Protein AF-A0A2M8FVX0-F1 (afdb_monomer)

Mean predicted aligned error: 7.83 Å

Secondary structure (DSSP, 8-state):
-------------GGGS-HHHHHHHHHHHHHTT-HHHHHHHHHHHHHH-SSHHHHHHHHHHHHHHHHHTT-HHHHHHHHHHHHHHSTTSGGGHHHHHHHHHHHHHTT-HHHHHHHHHHHHHH-TTSTTHHHHHHHHHHHHHHHT-HHHHHHHHHHHHT-TT--HHHHHHHHHHHHHHHHHHT-HHHHHHHHHHHHHH-TT-TTHHHHHHHHHHHHHHTT-HHHHHHHHHHHTTT-S-HHHHHHHHHHHHHHT-

Radius of gyration: 27.01 Å; Cα contacts (8 Å, |Δi|>4): 241; chains: 1; bounding box: 56×36×99 Å

Structure (mmCIF, N/CA/C/O backbone):
data_AF-A0A2M8FVX0-F1
#
_entry.id   AF-A0A2M8FVX0-F1
#
loop_
_atom_site.group_PDB
_atom_site.id
_atom_site.type_symbol
_atom_site.label_atom_id
_atom_site.label_alt_id
_atom_site.label_comp_id
_atom_site.label_asym_id
_atom_site.label_entity_id
_atom_site.label_seq_id
_atom_site.pdbx_PDB_ins_code
_atom_site.Cartn_x
_atom_site.Cartn_y
_atom_site.Cartn_z
_atom_site.occupancy
_atom_site.B_iso_or_equiv
_atom_site.auth_seq_id
_atom_site.auth_comp_id
_atom_site.auth_asym_id
_atom_site.auth_atom_id
_atom_site.pdbx_PDB_model_num
ATOM 1 N N . MET A 1 1 ? -0.652 -14.111 -71.253 1.00 37.41 1 MET A N 1
ATOM 2 C CA . MET A 1 1 ? 0.759 -14.291 -70.846 1.00 37.41 1 MET A CA 1
ATOM 3 C C . MET A 1 1 ? 0.907 -13.825 -69.411 1.00 37.41 1 MET A C 1
ATOM 5 O O . MET A 1 1 ? 0.787 -12.637 -69.146 1.00 37.41 1 MET A O 1
ATOM 9 N N . LYS A 1 2 ? 1.070 -14.776 -68.489 1.00 40.56 2 LYS A N 1
ATOM 10 C CA . LYS A 1 2 ? 1.354 -14.524 -67.074 1.00 40.56 2 LYS A CA 1
ATOM 11 C C . LYS A 1 2 ? 2.744 -13.892 -66.971 1.00 40.56 2 LYS A C 1
ATOM 13 O O . LYS A 1 2 ? 3.707 -14.510 -67.411 1.00 40.56 2 LYS A O 1
ATOM 18 N N . LYS A 1 3 ? 2.858 -12.697 -66.394 1.00 42.06 3 LYS A N 1
ATOM 19 C CA . LYS A 1 3 ? 4.130 -12.220 -65.842 1.00 42.06 3 LYS A CA 1
ATOM 20 C C . LYS A 1 3 ? 4.036 -12.336 -64.331 1.00 42.06 3 LYS A C 1
ATOM 22 O O . LYS A 1 3 ? 3.457 -11.492 -63.660 1.00 42.06 3 LYS A O 1
ATOM 27 N N . HIS A 1 4 ? 4.572 -13.450 -63.842 1.00 44.12 4 HIS A N 1
ATOM 28 C CA . HIS A 1 4 ? 5.106 -13.549 -62.496 1.00 44.12 4 HIS A CA 1
ATOM 29 C C . HIS A 1 4 ? 6.130 -12.424 -62.324 1.00 44.12 4 HIS A C 1
ATOM 31 O O . HIS A 1 4 ? 7.162 -12.437 -62.992 1.00 44.12 4 HIS A O 1
ATOM 37 N N . LEU A 1 5 ? 5.831 -11.450 -61.468 1.00 40.06 5 LEU A N 1
ATOM 38 C CA . LEU A 1 5 ? 6.836 -10.539 -60.938 1.00 40.06 5 LEU A CA 1
ATOM 39 C C . LEU A 1 5 ? 6.897 -10.771 -59.430 1.00 40.06 5 LEU A C 1
ATOM 41 O O . LEU A 1 5 ? 6.109 -10.249 -58.652 1.00 40.06 5 LEU A O 1
ATOM 45 N N . SER A 1 6 ? 7.761 -11.728 -59.111 1.00 36.31 6 SER A N 1
ATOM 46 C CA . SER A 1 6 ? 8.557 -11.894 -57.900 1.00 36.31 6 SER A CA 1
ATOM 47 C C . SER A 1 6 ? 8.158 -11.010 -56.715 1.00 36.31 6 SER A C 1
ATOM 49 O O . SER A 1 6 ? 8.599 -9.870 -56.587 1.00 36.31 6 SER A O 1
ATOM 51 N N . ILE A 1 7 ? 7.405 -11.599 -55.788 1.00 41.31 7 ILE A N 1
ATOM 52 C CA . ILE A 1 7 ? 7.428 -11.200 -54.382 1.00 41.31 7 ILE A CA 1
ATOM 53 C C . ILE A 1 7 ? 8.835 -11.550 -53.885 1.00 41.31 7 ILE A C 1
ATOM 55 O O . ILE A 1 7 ? 9.116 -12.688 -53.516 1.00 41.31 7 ILE A O 1
ATOM 59 N N . LEU A 1 8 ? 9.754 -10.589 -53.968 1.00 36.75 8 LEU A N 1
ATOM 60 C CA . LEU A 1 8 ? 10.992 -10.626 -53.205 1.00 36.75 8 LEU A CA 1
ATOM 61 C C . LEU A 1 8 ? 10.579 -10.458 -51.744 1.00 36.75 8 LEU A C 1
ATOM 63 O O . LEU A 1 8 ? 10.308 -9.350 -51.287 1.00 36.75 8 LEU A O 1
ATOM 67 N N . LEU A 1 9 ? 10.473 -11.587 -51.041 1.00 40.88 9 LEU A N 1
ATOM 68 C CA . LEU A 1 9 ? 10.514 -11.630 -49.587 1.00 40.88 9 LEU A CA 1
ATOM 69 C C . LEU A 1 9 ? 11.833 -10.962 -49.175 1.00 40.88 9 LEU A C 1
ATOM 71 O O . LEU A 1 9 ? 12.884 -11.600 -49.127 1.00 40.88 9 LEU A O 1
ATOM 75 N N . ALA A 1 10 ? 11.790 -9.661 -48.905 1.00 40.25 10 ALA A N 1
ATOM 76 C CA . ALA A 1 10 ? 12.762 -9.038 -48.035 1.00 40.25 10 ALA A CA 1
ATOM 77 C C . ALA A 1 10 ? 12.474 -9.600 -46.642 1.00 40.25 10 ALA A C 1
ATOM 79 O O . ALA A 1 10 ? 11.734 -9.017 -45.855 1.00 40.25 10 ALA A O 1
ATOM 80 N N . ILE A 1 11 ? 13.028 -10.778 -46.353 1.00 47.81 11 ILE A N 1
ATOM 81 C CA . ILE A 1 11 ? 13.349 -11.144 -44.979 1.00 47.81 11 ILE A CA 1
ATOM 82 C C . ILE A 1 11 ? 14.467 -10.170 -44.615 1.00 47.81 11 ILE A C 1
ATOM 84 O O . ILE A 1 11 ? 15.649 -10.482 -44.749 1.00 47.81 11 ILE A O 1
ATOM 88 N N . SER A 1 12 ? 14.094 -8.931 -44.282 1.00 48.41 12 SER A N 1
ATOM 89 C CA . SER A 1 12 ? 14.992 -8.046 -43.567 1.00 48.41 12 SER A CA 1
ATOM 90 C C . SER A 1 12 ? 15.383 -8.835 -42.331 1.00 48.41 12 SER A C 1
ATOM 92 O O . SER A 1 12 ? 14.533 -9.291 -41.563 1.00 48.41 12 SER A O 1
ATOM 94 N N . CYS A 1 13 ? 16.673 -9.137 -42.221 1.00 55.19 13 CYS A N 1
ATOM 95 C CA . CYS A 1 13 ? 17.199 -9.779 -41.037 1.00 55.19 13 CYS A CA 1
ATOM 96 C C . CYS A 1 13 ? 16.821 -8.851 -39.881 1.00 55.19 13 CYS A C 1
ATOM 98 O O . CYS A 1 13 ? 17.357 -7.750 -39.792 1.00 55.19 13 CYS A O 1
ATOM 100 N N . PHE A 1 14 ? 15.839 -9.236 -39.062 1.00 65.12 14 PHE A N 1
ATOM 101 C CA . PHE A 1 14 ? 15.345 -8.389 -37.973 1.00 65.12 14 PHE A CA 1
ATOM 102 C C . PHE A 1 14 ? 16.484 -8.049 -36.993 1.00 65.12 14 PHE A C 1
ATOM 104 O O . PHE A 1 14 ? 16.492 -6.981 -36.391 1.00 65.12 14 PHE A O 1
ATOM 111 N N . ALA A 1 15 ? 17.520 -8.897 -36.950 1.00 64.00 15 ALA A N 1
ATOM 112 C CA . ALA A 1 15 ? 18.780 -8.666 -36.245 1.00 64.00 15 ALA A CA 1
ATOM 113 C C . ALA A 1 15 ? 19.620 -7.486 -36.788 1.00 64.00 15 ALA A C 1
ATOM 115 O O . ALA A 1 15 ? 20.503 -7.000 -36.094 1.00 64.00 15 ALA A O 1
ATOM 116 N N . CYS A 1 16 ? 19.377 -7.017 -38.015 1.00 72.75 16 CYS A N 1
ATOM 117 C CA . CYS A 1 16 ? 20.034 -5.845 -38.606 1.00 72.75 16 CYS A CA 1
ATOM 118 C C . CYS A 1 16 ? 19.126 -4.606 -38.660 1.00 72.75 16 CYS A C 1
ATOM 120 O O . CYS A 1 16 ? 19.561 -3.574 -39.171 1.00 72.75 16 CYS A O 1
ATOM 122 N N . ALA A 1 17 ? 17.881 -4.705 -38.181 1.00 82.62 17 ALA A N 1
ATOM 123 C CA . ALA A 1 17 ? 16.958 -3.577 -38.144 1.00 82.62 17 ALA A CA 1
ATOM 124 C C . ALA A 1 17 ? 17.445 -2.516 -37.146 1.00 82.62 17 ALA A C 1
ATOM 126 O O . ALA A 1 17 ? 17.957 -2.839 -36.072 1.00 82.62 17 ALA A O 1
ATOM 127 N N . SER A 1 18 ? 17.272 -1.246 -37.500 1.00 87.69 18 SER A N 1
ATOM 128 C CA . SER A 1 18 ? 17.535 -0.126 -36.595 1.00 87.69 18 SER A CA 1
ATOM 129 C C . SER A 1 18 ? 16.595 -0.161 -35.379 1.00 87.69 18 SER A C 1
ATOM 131 O O . SER A 1 18 ? 15.481 -0.688 -35.482 1.00 87.69 18 SER A O 1
ATOM 133 N N . PRO A 1 19 ? 16.981 0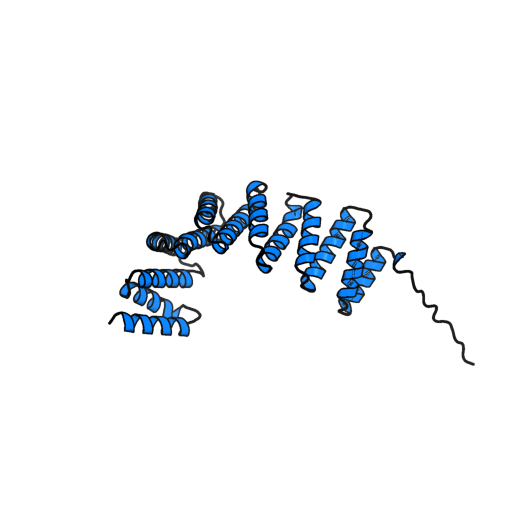.436 -34.234 1.00 89.56 19 PRO A N 1
ATOM 134 C CA . PRO A 1 19 ? 16.100 0.530 -33.070 1.00 89.56 19 PRO A CA 1
ATOM 135 C C . PRO A 1 19 ? 14.727 1.129 -33.403 1.00 89.56 19 PRO A C 1
ATOM 137 O O . PRO A 1 19 ? 13.705 0.625 -32.947 1.00 89.56 19 PRO A O 1
ATOM 140 N N . GLN A 1 20 ? 14.680 2.140 -34.278 1.00 89.75 20 GLN A N 1
ATOM 141 C CA . GLN A 1 20 ? 13.430 2.761 -34.718 1.00 89.75 20 GLN A CA 1
ATOM 142 C C . GLN A 1 20 ? 12.524 1.789 -35.492 1.00 89.75 20 GLN A C 1
ATOM 144 O O . GLN A 1 20 ? 11.318 1.758 -35.261 1.00 89.75 20 GLN A O 1
ATOM 149 N N . GLU A 1 21 ? 13.082 0.975 -36.392 1.00 92.38 21 GLU A N 1
ATOM 150 C CA . GLU A 1 21 ? 12.313 -0.039 -37.131 1.00 92.38 21 GLU A CA 1
ATOM 151 C C . GLU A 1 21 ? 11.783 -1.134 -36.198 1.00 92.38 21 GLU A C 1
ATOM 153 O O . GLU A 1 21 ? 10.649 -1.594 -36.354 1.00 92.38 21 GLU A O 1
ATOM 158 N N . LYS A 1 22 ? 12.579 -1.528 -35.196 1.00 93.12 22 LYS A N 1
ATOM 159 C CA . LYS A 1 22 ? 12.154 -2.475 -34.160 1.00 93.12 22 LYS A CA 1
ATOM 160 C C . LYS A 1 22 ? 11.001 -1.905 -33.328 1.00 93.12 22 LYS A C 1
ATOM 162 O O . LYS A 1 22 ? 9.987 -2.583 -33.177 1.00 93.12 22 LYS A O 1
ATOM 167 N N . MET A 1 23 ? 11.094 -0.651 -32.878 1.00 93.31 23 MET A N 1
ATOM 168 C CA . MET A 1 23 ? 10.013 0.031 -32.150 1.00 93.31 23 MET A CA 1
ATOM 169 C C . MET A 1 23 ? 8.714 0.082 -32.965 1.00 93.31 23 MET A C 1
ATOM 171 O O . MET A 1 23 ? 7.668 -0.328 -32.469 1.00 93.31 23 MET A O 1
ATOM 175 N N . GLN A 1 24 ? 8.774 0.468 -34.245 1.00 93.56 24 GLN A N 1
ATOM 176 C CA . GLN A 1 24 ? 7.594 0.468 -35.125 1.00 93.56 24 GLN A CA 1
ATOM 177 C C . GLN A 1 24 ? 6.985 -0.933 -35.279 1.00 93.56 24 GLN A C 1
ATOM 179 O O . GLN A 1 24 ? 5.765 -1.103 -35.260 1.00 93.56 24 GLN A O 1
ATOM 184 N N . ALA A 1 25 ? 7.820 -1.967 -35.408 1.00 94.50 25 ALA 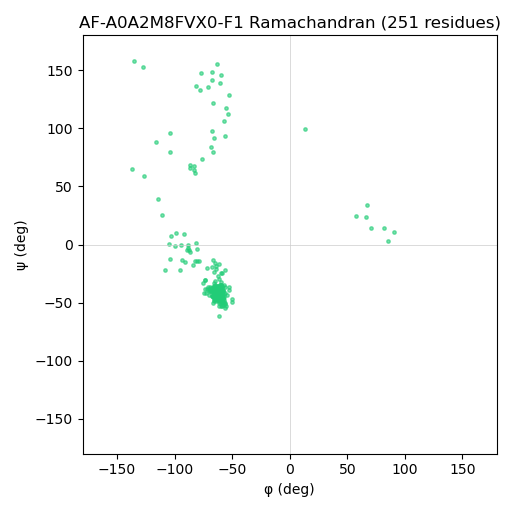A N 1
ATOM 185 C CA . ALA A 1 25 ? 7.347 -3.346 -35.471 1.00 94.50 25 ALA A CA 1
ATOM 186 C C . ALA A 1 25 ? 6.683 -3.802 -34.158 1.00 94.50 25 ALA A C 1
ATOM 188 O O . ALA A 1 25 ? 5.712 -4.566 -34.206 1.00 94.50 25 ALA A O 1
ATOM 189 N N . ALA A 1 26 ? 7.177 -3.337 -33.006 1.00 94.88 26 ALA A N 1
ATOM 190 C CA . ALA A 1 26 ? 6.563 -3.581 -31.706 1.00 94.88 26 ALA A CA 1
ATOM 191 C C . ALA A 1 26 ? 5.213 -2.861 -31.580 1.00 94.88 26 ALA A C 1
ATOM 193 O O . ALA A 1 26 ? 4.234 -3.493 -31.195 1.00 94.88 26 ALA A O 1
ATOM 194 N N . GLU A 1 27 ? 5.112 -1.596 -31.990 1.00 93.94 27 GLU A N 1
ATOM 195 C CA . GLU A 1 27 ? 3.854 -0.835 -32.001 1.00 93.94 27 GLU A CA 1
ATOM 196 C C . GLU A 1 27 ? 2.782 -1.499 -32.875 1.00 93.94 27 GLU A C 1
ATOM 198 O O . GLU A 1 27 ? 1.644 -1.673 -32.438 1.00 93.94 27 GLU A O 1
ATOM 203 N N . LEU A 1 28 ? 3.148 -1.959 -34.077 1.00 95.69 28 LEU A N 1
ATOM 204 C CA . LEU A 1 28 ? 2.246 -2.736 -34.934 1.00 95.69 28 LEU A CA 1
ATOM 205 C C . LEU A 1 28 ? 1.832 -4.056 -34.274 1.00 95.69 28 LEU A C 1
ATOM 207 O O . LEU A 1 28 ? 0.683 -4.480 -34.379 1.00 95.69 28 LEU A O 1
ATOM 211 N N . ALA A 1 29 ? 2.752 -4.729 -33.578 1.00 95.31 29 ALA A N 1
ATOM 212 C CA . ALA A 1 29 ? 2.411 -5.925 -32.819 1.00 95.31 29 ALA A CA 1
ATOM 213 C C . ALA A 1 29 ? 1.421 -5.621 -31.682 1.00 95.31 29 ALA A C 1
ATOM 215 O O . ALA A 1 29 ? 0.486 -6.398 -31.504 1.00 95.31 29 ALA A O 1
ATOM 216 N N . LEU A 1 30 ? 1.570 -4.498 -30.973 1.00 94.81 30 LEU A N 1
ATOM 217 C CA . LEU A 1 30 ? 0.638 -4.059 -29.930 1.00 94.81 30 LEU A CA 1
ATOM 218 C C . LEU A 1 30 ? -0.742 -3.712 -30.495 1.00 94.81 30 LEU A C 1
ATOM 220 O O . LEU A 1 30 ? -1.744 -4.147 -29.931 1.00 94.81 30 LEU A O 1
ATOM 224 N N . ALA A 1 31 ? -0.800 -2.996 -31.622 1.00 94.81 31 ALA A N 1
ATOM 225 C CA . ALA A 1 31 ? -2.053 -2.673 -32.307 1.00 94.81 31 ALA A CA 1
ATOM 226 C C . ALA A 1 31 ? -2.819 -3.938 -32.741 1.00 94.81 31 ALA A C 1
ATOM 228 O O . ALA A 1 31 ? -4.043 -3.991 -32.639 1.00 94.81 31 ALA A O 1
ATOM 229 N N . ASP A 1 32 ? -2.088 -4.981 -33.142 1.00 95.12 32 ASP A N 1
ATOM 230 C CA 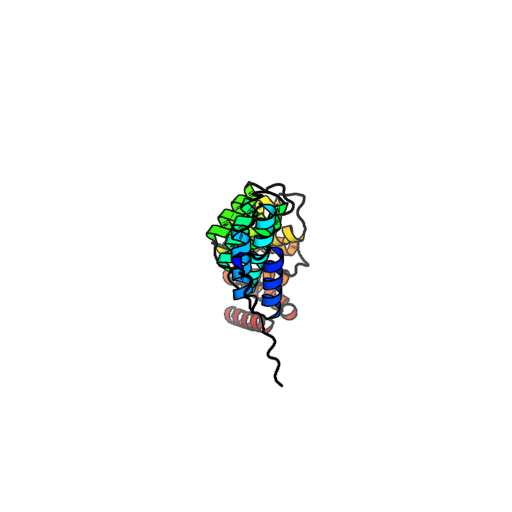. ASP A 1 32 ? -2.637 -6.294 -33.499 1.00 95.12 32 ASP A CA 1
ATOM 231 C C . ASP A 1 32 ? -2.923 -7.201 -32.278 1.00 95.12 32 ASP A C 1
ATOM 233 O O . ASP A 1 32 ? -3.299 -8.362 -32.448 1.00 95.12 32 ASP A O 1
ATOM 237 N N . GLY A 1 33 ? -2.685 -6.736 -31.044 1.00 94.44 33 GLY A N 1
ATOM 238 C CA . GLY A 1 33 ? -2.856 -7.524 -29.813 1.00 94.44 33 GLY A CA 1
ATOM 239 C C . GLY A 1 33 ? -1.818 -8.639 -29.607 1.00 94.44 33 GLY A C 1
ATOM 240 O O . GLY A 1 33 ? -1.994 -9.520 -28.766 1.00 94.44 33 GLY A O 1
ATOM 241 N N . ARG A 1 34 ? -0.715 -8.630 -30.361 1.00 96.62 34 ARG A N 1
ATOM 242 C CA . ARG A 1 34 ? 0.380 -9.611 -30.278 1.00 96.62 34 ARG A CA 1
ATOM 243 C C . ARG A 1 34 ? 1.405 -9.197 -29.220 1.00 96.62 34 ARG A C 1
ATOM 245 O O . ARG A 1 34 ? 2.559 -8.905 -29.540 1.00 96.62 34 ARG A O 1
ATOM 252 N N . PHE A 1 35 ? 0.979 -9.195 -27.960 1.00 95.38 35 PHE A N 1
ATOM 253 C CA . PHE A 1 35 ? 1.779 -8.708 -26.831 1.00 95.38 35 PHE A CA 1
ATOM 254 C C . PHE A 1 35 ? 3.115 -9.443 -26.655 1.00 95.38 35 PHE A C 1
ATOM 256 O O . PHE A 1 35 ? 4.133 -8.786 -26.481 1.00 95.38 35 PHE A O 1
ATOM 263 N N . GLU A 1 36 ? 3.151 -10.772 -26.794 1.00 95.56 36 GLU A N 1
ATOM 264 C CA . GLU A 1 36 ? 4.398 -11.554 -26.665 1.00 95.56 36 GLU A CA 1
ATOM 265 C C . GLU A 1 36 ? 5.452 -11.172 -27.709 1.00 95.56 36 GLU A C 1
ATOM 267 O O . GLU A 1 36 ? 6.644 -11.109 -27.418 1.00 95.56 36 GLU A O 1
ATOM 272 N N . LYS A 1 37 ? 5.016 -10.853 -28.935 1.00 95.56 37 LYS A N 1
ATOM 273 C CA . LYS A 1 37 ? 5.933 -10.388 -29.977 1.00 95.56 37 LYS A CA 1
ATOM 274 C C . LYS A 1 37 ? 6.495 -9.011 -29.626 1.00 95.56 37 LYS A C 1
ATOM 276 O O . LYS A 1 37 ? 7.688 -8.794 -29.790 1.00 95.56 37 LYS A O 1
ATOM 281 N N . ALA A 1 38 ? 5.650 -8.092 -29.160 1.00 96.81 38 ALA A N 1
ATOM 282 C CA . ALA A 1 38 ? 6.104 -6.771 -28.737 1.00 96.81 38 ALA A CA 1
ATOM 283 C C . ALA A 1 38 ? 7.075 -6.858 -27.547 1.00 96.81 38 ALA A C 1
ATOM 285 O O . ALA A 1 38 ? 8.096 -6.178 -27.555 1.00 96.81 38 ALA A O 1
ATOM 286 N N . LEU A 1 39 ? 6.793 -7.729 -26.573 1.00 97.25 39 LEU A N 1
ATOM 287 C CA . LEU A 1 39 ? 7.673 -7.994 -25.433 1.00 97.25 39 LEU A CA 1
ATOM 288 C C . LEU A 1 39 ? 9.055 -8.464 -25.877 1.00 97.25 39 LEU A C 1
ATOM 290 O O . LEU A 1 39 ? 10.034 -7.833 -25.501 1.00 97.25 39 LEU A O 1
ATOM 294 N N . SER A 1 40 ? 9.127 -9.489 -26.731 1.00 96.38 40 SER A N 1
ATOM 295 C CA . SER A 1 40 ? 10.405 -9.990 -27.255 1.00 96.38 40 SER A CA 1
ATOM 296 C C . SER A 1 40 ? 11.201 -8.899 -27.979 1.00 96.38 40 SER A C 1
ATOM 298 O O . SER A 1 40 ? 12.408 -8.805 -27.797 1.00 96.38 40 SER A O 1
ATOM 300 N N . ILE A 1 41 ? 10.539 -8.026 -28.747 1.00 96.44 41 ILE A N 1
ATOM 301 C CA . ILE A 1 41 ? 11.225 -6.918 -29.428 1.00 96.44 41 ILE A CA 1
ATOM 302 C C . ILE A 1 41 ? 11.805 -5.915 -28.422 1.00 96.44 41 ILE A C 1
ATOM 304 O O . ILE A 1 41 ? 12.923 -5.441 -28.610 1.00 96.44 41 ILE A O 1
ATOM 308 N N . TYR A 1 42 ? 11.064 -5.571 -27.366 1.00 96.81 42 TYR A N 1
ATOM 309 C CA . TYR A 1 42 ? 11.564 -4.652 -26.341 1.00 96.81 42 TYR A CA 1
ATOM 310 C C . TYR A 1 42 ? 12.623 -5.288 -25.430 1.00 96.81 42 TYR A C 1
ATOM 312 O O . TYR A 1 42 ? 13.512 -4.576 -24.973 1.00 96.81 42 TYR A O 1
ATOM 320 N N . GLU A 1 43 ? 12.569 -6.601 -25.187 1.00 96.88 43 GLU A N 1
ATOM 321 C CA . GLU A 1 43 ? 13.657 -7.346 -24.539 1.00 96.88 43 GLU A CA 1
ATOM 322 C C . GLU A 1 43 ? 14.955 -7.200 -25.362 1.00 96.88 43 GLU A C 1
ATOM 324 O O . GLU A 1 43 ? 15.962 -6.745 -24.816 1.00 96.88 43 GLU A O 1
ATOM 329 N N . ASP A 1 44 ? 14.902 -7.434 -26.681 1.00 95.44 44 ASP A N 1
ATOM 330 C CA . ASP A 1 44 ? 16.051 -7.254 -27.585 1.00 95.44 44 ASP A CA 1
ATOM 331 C C . ASP A 1 44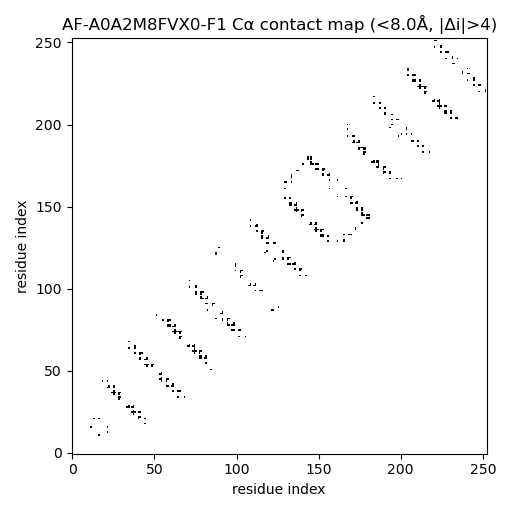 ? 16.564 -5.799 -27.598 1.00 95.44 44 ASP A C 1
ATOM 333 O O . ASP A 1 44 ? 17.770 -5.554 -27.551 1.00 95.44 44 ASP A O 1
ATOM 337 N N . LEU A 1 45 ? 15.661 -4.810 -27.644 1.00 95.50 45 LEU A N 1
ATOM 338 C CA . LEU A 1 45 ? 16.027 -3.385 -27.633 1.00 95.50 45 LEU A CA 1
ATOM 339 C C . LEU A 1 45 ? 16.795 -2.994 -26.362 1.00 95.50 45 LEU A C 1
ATOM 341 O O . LEU A 1 45 ? 17.820 -2.318 -26.443 1.00 95.50 45 LEU A O 1
ATOM 345 N N . VAL A 1 46 ? 16.349 -3.469 -25.194 1.00 96.38 46 VAL A N 1
ATOM 346 C CA . VAL A 1 46 ? 17.030 -3.223 -23.911 1.00 96.38 46 VAL A CA 1
ATOM 347 C C . VAL A 1 46 ? 18.426 -3.855 -23.871 1.00 96.38 46 VAL A C 1
ATOM 349 O O . VAL A 1 46 ? 19.338 -3.284 -23.258 1.00 96.38 46 VAL A O 1
ATOM 352 N N . GLU A 1 47 ? 18.603 -5.032 -24.475 1.00 94.81 47 GLU A N 1
ATOM 353 C CA . GLU A 1 47 ? 19.896 -5.725 -24.547 1.00 94.81 47 GLU A CA 1
ATOM 354 C C . GLU A 1 47 ? 20.876 -5.046 -25.513 1.00 94.81 47 GLU A C 1
ATOM 356 O O . GLU A 1 47 ? 22.065 -4.934 -25.207 1.00 94.81 47 GLU A O 1
ATOM 361 N N . GLU A 1 48 ? 20.384 -4.547 -26.646 1.00 94.12 48 GLU A N 1
ATOM 362 C CA . GLU A 1 48 ? 21.189 -3.913 -27.697 1.00 94.12 48 GLU A CA 1
ATOM 363 C C . GLU A 1 48 ? 21.435 -2.408 -27.494 1.00 94.12 48 GLU A C 1
ATOM 365 O O . GLU A 1 48 ? 22.193 -1.797 -28.259 1.00 94.12 48 GLU A O 1
ATOM 370 N N . ALA A 1 49 ? 20.800 -1.799 -26.490 1.00 93.44 49 ALA A N 1
ATOM 371 C CA . ALA A 1 49 ? 20.898 -0.373 -26.207 1.00 93.44 49 ALA A CA 1
ATOM 372 C C . ALA A 1 49 ? 22.361 0.094 -26.093 1.00 93.44 49 ALA A C 1
ATOM 374 O O . ALA A 1 49 ? 23.165 -0.452 -25.331 1.00 93.44 49 ALA A O 1
ATOM 375 N N . LYS A 1 50 ? 22.715 1.150 -26.838 1.00 93.50 50 LYS A N 1
ATOM 376 C CA . LYS A 1 50 ? 24.101 1.642 -26.954 1.00 93.50 50 LYS A CA 1
ATOM 377 C C . LYS A 1 50 ? 24.417 2.743 -25.954 1.00 93.50 50 LYS A C 1
ATOM 379 O O . LYS A 1 50 ? 25.582 3.086 -25.753 1.00 93.50 50 LYS A O 1
ATOM 384 N N . SER A 1 51 ? 23.388 3.300 -25.327 1.00 94.19 51 SER A N 1
ATOM 385 C CA . SER A 1 51 ? 23.509 4.324 -24.301 1.00 94.19 51 SER A CA 1
ATOM 386 C C . SER A 1 51 ? 22.593 4.050 -23.112 1.00 94.19 51 SER A C 1
ATOM 388 O O . SER A 1 51 ? 21.571 3.371 -23.212 1.00 94.19 51 SER A O 1
ATOM 390 N N . THR A 1 52 ? 22.945 4.638 -21.970 1.00 93.12 52 THR A N 1
ATOM 391 C CA . THR A 1 52 ? 22.119 4.596 -20.759 1.00 93.12 52 THR A CA 1
ATOM 392 C C . THR A 1 52 ? 20.734 5.202 -20.979 1.00 93.12 52 THR A C 1
ATOM 394 O O . THR A 1 52 ? 19.766 4.718 -20.401 1.00 93.12 52 THR A O 1
ATOM 397 N N . GLU A 1 53 ? 20.623 6.255 -21.793 1.00 92.81 53 GLU A N 1
ATOM 398 C CA . GLU A 1 53 ? 19.340 6.930 -22.002 1.00 92.81 53 GLU A CA 1
ATOM 399 C C . GLU A 1 53 ? 18.401 6.113 -22.896 1.00 92.81 53 GLU A C 1
ATOM 401 O O . GLU A 1 53 ? 17.238 5.955 -22.539 1.00 92.81 53 GLU A O 1
ATOM 406 N N . GLU A 1 54 ? 18.919 5.504 -23.970 1.00 92.88 54 GLU A N 1
ATOM 407 C CA . GLU A 1 54 ? 18.168 4.528 -24.779 1.00 92.88 54 GLU A CA 1
ATOM 408 C C . GLU A 1 54 ? 17.671 3.376 -23.902 1.00 92.88 54 GLU A C 1
ATOM 410 O O . GLU A 1 54 ? 16.472 3.119 -23.825 1.00 92.88 54 GLU A O 1
ATOM 415 N N . LYS A 1 55 ? 18.578 2.768 -23.125 1.00 95.81 55 LYS A N 1
ATOM 416 C CA . LYS A 1 55 ? 18.234 1.648 -22.246 1.00 95.81 55 LYS A CA 1
ATOM 417 C C . LYS A 1 55 ? 17.143 2.005 -21.241 1.00 95.81 55 LYS A C 1
ATOM 419 O O . LYS A 1 55 ? 16.272 1.186 -20.960 1.00 95.81 55 LYS A O 1
ATOM 424 N N . LYS A 1 56 ? 17.183 3.214 -20.673 1.00 95.06 56 LYS A N 1
ATOM 425 C CA . LYS A 1 56 ? 16.148 3.693 -19.749 1.00 95.06 56 LYS A CA 1
ATOM 426 C C . LYS A 1 56 ? 14.796 3.836 -20.439 1.00 95.06 56 LYS A C 1
ATOM 428 O O . LYS A 1 56 ? 13.789 3.515 -19.820 1.00 95.06 56 LYS A O 1
ATOM 433 N N . GLU A 1 57 ? 14.747 4.329 -21.670 1.00 94.25 57 GLU A N 1
ATOM 434 C CA . GLU A 1 57 ? 13.480 4.496 -22.383 1.00 94.25 57 GLU A CA 1
ATOM 435 C C . GLU A 1 57 ? 12.862 3.149 -22.779 1.00 94.25 57 GLU A C 1
ATOM 437 O O . GLU A 1 57 ? 11.680 2.902 -22.516 1.00 94.25 57 GLU A O 1
ATOM 442 N N . ASP A 1 58 ? 13.686 2.229 -23.278 1.00 96.12 58 ASP A N 1
ATOM 443 C CA . ASP A 1 58 ? 13.246 0.877 -23.620 1.00 96.12 58 ASP A CA 1
ATOM 444 C C . ASP A 1 58 ? 12.786 0.106 -22.374 1.00 96.12 58 ASP A C 1
ATOM 446 O O . ASP A 1 58 ? 11.725 -0.520 -22.384 1.00 96.12 58 ASP A O 1
ATOM 450 N N . LEU A 1 59 ? 13.503 0.230 -21.248 1.00 97.31 59 LEU A N 1
ATOM 451 C CA . LEU A 1 59 ? 13.107 -0.385 -19.976 1.00 97.31 59 LEU A CA 1
ATOM 452 C C . LEU A 1 59 ? 11.777 0.147 -19.437 1.00 97.31 59 LEU A C 1
ATOM 454 O O . LEU A 1 59 ? 11.015 -0.631 -18.863 1.00 97.31 59 LEU A O 1
ATOM 458 N N . LYS A 1 60 ? 11.476 1.446 -19.590 1.00 96.19 60 LYS A N 1
ATOM 459 C CA . LYS A 1 60 ? 10.169 1.999 -19.185 1.00 96.19 60 LYS A CA 1
ATOM 460 C C . LYS A 1 60 ? 9.048 1.359 -19.990 1.00 96.19 60 LYS A C 1
ATOM 462 O O . LYS A 1 60 ? 8.044 0.935 -19.416 1.00 96.19 60 LYS A O 1
ATOM 467 N N . THR A 1 61 ? 9.227 1.277 -21.306 1.00 96.06 61 THR A N 1
ATOM 468 C CA . THR A 1 61 ? 8.220 0.689 -22.190 1.00 96.06 61 THR A CA 1
ATOM 469 C C . THR A 1 61 ? 8.037 -0.794 -21.888 1.00 96.06 61 THR A C 1
ATOM 471 O O . THR A 1 61 ? 6.910 -1.250 -21.693 1.00 96.06 61 THR A O 1
ATOM 474 N N . LEU A 1 62 ? 9.139 -1.525 -21.725 1.00 97.62 62 LEU A N 1
ATOM 475 C CA . LEU A 1 62 ? 9.126 -2.937 -21.367 1.00 97.62 62 LEU A CA 1
ATOM 476 C C . LEU A 1 62 ? 8.448 -3.188 -20.008 1.00 97.62 62 LEU A C 1
ATOM 478 O O . LEU A 1 62 ? 7.615 -4.085 -19.895 1.00 97.62 62 LEU A O 1
ATOM 482 N N . ALA A 1 63 ? 8.728 -2.366 -18.989 1.00 97.62 63 ALA A N 1
ATOM 483 C CA . ALA A 1 63 ? 8.068 -2.458 -17.685 1.00 97.62 63 ALA A CA 1
ATOM 484 C C . ALA A 1 63 ? 6.544 -2.294 -17.800 1.00 97.62 63 ALA A C 1
ATOM 486 O O . ALA A 1 63 ? 5.791 -3.083 -17.227 1.00 97.62 63 ALA A O 1
ATOM 487 N N . ASN A 1 64 ? 6.081 -1.319 -18.587 1.00 95.38 64 ASN A N 1
ATOM 488 C CA . ASN A 1 64 ? 4.655 -1.089 -18.817 1.00 95.38 64 ASN A CA 1
ATOM 489 C C . ASN A 1 64 ? 3.995 -2.254 -19.572 1.00 95.38 64 ASN A C 1
ATOM 491 O O . ASN A 1 64 ? 2.873 -2.642 -19.244 1.00 95.38 64 ASN A O 1
ATOM 495 N N . LEU A 1 65 ? 4.691 -2.854 -20.542 1.00 96.62 65 LEU A N 1
ATOM 496 C CA . LEU A 1 65 ? 4.204 -4.049 -21.236 1.00 96.62 65 LEU A CA 1
ATOM 497 C C . LEU A 1 65 ? 4.115 -5.262 -20.306 1.00 96.62 65 LEU A C 1
ATOM 499 O O . LEU A 1 65 ? 3.138 -6.013 -20.368 1.00 96.62 65 LEU A O 1
ATOM 503 N N . TYR A 1 66 ? 5.074 -5.432 -19.395 1.00 98.19 66 TYR A N 1
ATOM 504 C CA . TYR A 1 66 ? 4.979 -6.457 -18.359 1.00 98.19 66 TYR A CA 1
ATOM 505 C C . TYR A 1 66 ? 3.789 -6.230 -17.426 1.00 98.19 66 TYR A C 1
ATOM 507 O O . TYR A 1 66 ? 3.097 -7.189 -17.093 1.00 98.19 66 TYR A O 1
ATOM 515 N N . LEU A 1 67 ? 3.488 -4.983 -17.047 1.00 96.56 67 LEU A N 1
ATOM 516 C CA . LEU A 1 67 ? 2.279 -4.675 -16.274 1.00 96.56 67 LEU A CA 1
ATOM 517 C C . LEU A 1 67 ? 1.000 -5.027 -17.043 1.00 96.56 67 LEU A C 1
ATOM 519 O O . LEU A 1 67 ? 0.114 -5.675 -16.485 1.00 96.56 67 LEU A O 1
ATOM 523 N N . LEU A 1 68 ? 0.918 -4.644 -18.322 1.00 95.06 68 LEU A N 1
ATOM 524 C CA . LEU A 1 68 ? -0.242 -4.905 -19.182 1.00 95.06 68 LEU A CA 1
ATOM 525 C C . LEU A 1 68 ? -0.503 -6.407 -19.363 1.00 95.06 68 LEU A C 1
ATOM 527 O O . LEU A 1 68 ? -1.651 -6.841 -19.411 1.00 95.06 68 LEU A O 1
ATOM 531 N N . THR A 1 69 ? 0.565 -7.199 -19.423 1.00 95.88 69 THR A N 1
ATOM 532 C CA . THR A 1 69 ? 0.509 -8.664 -19.554 1.00 95.88 69 THR A CA 1
ATOM 533 C C . THR A 1 69 ? 0.521 -9.393 -18.206 1.00 95.88 69 THR A C 1
ATOM 535 O O . THR A 1 69 ? 0.626 -10.617 -18.164 1.00 95.88 69 THR A O 1
ATOM 538 N N . ASN A 1 70 ? 0.384 -8.661 -17.093 1.00 95.94 70 ASN A N 1
ATOM 539 C CA . ASN A 1 70 ? 0.370 -9.175 -15.719 1.00 95.94 70 ASN A CA 1
ATOM 540 C C . ASN A 1 70 ? 1.631 -9.980 -15.315 1.00 95.94 70 ASN A C 1
ATOM 542 O O . ASN A 1 70 ? 1.591 -10.774 -14.375 1.00 95.94 70 ASN A O 1
ATOM 546 N N . GLN A 1 71 ? 2.768 -9.738 -15.972 1.00 97.62 71 GLN A N 1
ATOM 547 C CA . GLN A 1 71 ? 4.089 -10.276 -15.622 1.00 97.62 71 GLN A CA 1
ATOM 548 C C . GLN A 1 71 ? 4.742 -9.423 -14.515 1.00 97.62 71 GLN A C 1
ATOM 550 O O . GLN A 1 71 ? 5.761 -8.760 -14.723 1.00 97.62 71 GLN A O 1
ATOM 555 N N . ASN A 1 72 ? 4.127 -9.412 -13.327 1.00 97.81 72 ASN A N 1
ATOM 556 C CA . ASN A 1 72 ? 4.459 -8.491 -12.229 1.00 97.81 72 ASN A CA 1
ATOM 557 C C . ASN A 1 72 ? 5.926 -8.607 -11.760 1.00 97.81 72 ASN A C 1
ATOM 559 O O . ASN A 1 72 ? 6.573 -7.591 -11.513 1.00 97.81 72 ASN A O 1
ATOM 563 N N . GLU A 1 73 ? 6.485 -9.818 -11.691 1.00 98.06 73 GLU A N 1
ATOM 564 C CA . GLU A 1 73 ? 7.884 -10.066 -11.326 1.00 98.06 73 GLU A CA 1
ATOM 565 C C . GLU A 1 73 ? 8.851 -9.406 -12.310 1.00 98.06 73 GLU A C 1
ATOM 567 O O . GLU A 1 73 ? 9.817 -8.763 -11.897 1.00 98.06 73 GLU A O 1
ATOM 572 N N . LYS A 1 74 ? 8.594 -9.545 -13.616 1.00 98.06 74 LYS A N 1
ATOM 573 C CA . LYS A 1 74 ? 9.443 -8.949 -14.649 1.00 98.06 74 LYS A CA 1
ATOM 574 C C . LYS A 1 74 ? 9.322 -7.424 -14.651 1.00 98.06 74 LYS A C 1
ATOM 576 O O . LYS A 1 74 ? 10.342 -6.740 -14.736 1.00 98.06 74 LYS A O 1
ATOM 581 N N . ALA A 1 75 ? 8.111 -6.891 -14.459 1.00 98.25 75 ALA A N 1
ATOM 582 C CA . ALA A 1 75 ? 7.895 -5.454 -14.281 1.00 98.25 75 ALA A CA 1
ATOM 583 C C . ALA A 1 75 ? 8.699 -4.910 -13.088 1.00 98.25 75 ALA A C 1
ATOM 585 O O . ALA A 1 75 ? 9.403 -3.908 -13.217 1.00 98.25 75 ALA A O 1
ATOM 586 N N . LEU A 1 76 ? 8.666 -5.606 -11.945 1.00 98.19 76 LEU A N 1
ATOM 587 C CA . LEU A 1 76 ? 9.422 -5.234 -10.749 1.00 98.19 76 LEU A CA 1
ATOM 588 C C . LEU A 1 76 ? 10.932 -5.179 -11.030 1.00 98.19 76 LEU A C 1
ATOM 590 O O . LEU A 1 76 ? 11.596 -4.227 -10.620 1.00 98.19 76 LEU A O 1
ATOM 594 N N . GLN A 1 77 ? 11.477 -6.159 -11.759 1.00 97.94 77 GLN A N 1
ATOM 595 C CA . GLN A 1 77 ? 12.895 -6.158 -12.134 1.00 97.94 77 GLN A CA 1
ATOM 596 C C . GLN A 1 77 ? 13.250 -5.017 -13.093 1.00 97.94 77 GLN A C 1
ATOM 598 O O . GLN A 1 77 ? 14.285 -4.374 -12.913 1.00 97.94 77 GLN A O 1
ATOM 603 N N . ALA A 1 78 ? 12.390 -4.708 -14.066 1.00 97.81 78 ALA A N 1
ATOM 604 C CA . ALA A 1 78 ? 12.601 -3.577 -14.966 1.00 97.81 78 ALA A CA 1
ATOM 605 C C . ALA A 1 78 ? 12.622 -2.240 -14.198 1.00 97.81 78 ALA A C 1
ATOM 607 O O . ALA A 1 78 ? 13.540 -1.437 -14.378 1.00 97.81 78 ALA A O 1
ATOM 608 N N . TYR A 1 79 ? 11.696 -2.026 -13.254 1.00 97.69 79 TYR A N 1
ATOM 609 C CA . TYR A 1 79 ? 11.715 -0.826 -12.410 1.00 97.69 79 TYR A CA 1
ATOM 610 C C . TYR A 1 79 ? 12.928 -0.759 -11.476 1.00 97.69 79 TYR A C 1
ATOM 612 O O . TYR A 1 79 ? 13.428 0.338 -11.218 1.00 97.69 79 TYR A O 1
ATOM 620 N N . ARG A 1 80 ? 13.437 -1.897 -10.987 1.00 96.25 80 ARG A N 1
ATOM 621 C CA . ARG A 1 80 ? 14.691 -1.943 -10.213 1.00 96.25 80 ARG A CA 1
ATOM 622 C C . ARG A 1 80 ? 15.881 -1.480 -11.040 1.00 96.25 80 ARG A C 1
ATOM 624 O O . ARG A 1 80 ? 16.678 -0.684 -10.549 1.00 96.25 80 ARG A O 1
ATOM 631 N N . GLN A 1 81 ? 15.969 -1.919 -12.296 1.00 96.50 81 GLN A N 1
ATOM 632 C CA . GLN A 1 81 ? 17.001 -1.437 -13.216 1.00 96.50 81 GLN A CA 1
ATOM 633 C C . GLN A 1 81 ? 16.868 0.069 -13.467 1.00 96.50 81 GLN A C 1
ATOM 635 O O . GLN A 1 81 ? 17.865 0.782 -13.398 1.00 96.50 81 GLN A O 1
ATOM 640 N N . LEU A 1 82 ? 15.646 0.571 -13.679 1.00 95.56 82 LEU A N 1
ATOM 641 C CA . LEU A 1 82 ? 15.394 2.003 -13.882 1.00 95.56 82 LEU A CA 1
ATOM 642 C C . LEU A 1 82 ? 15.865 2.854 -12.700 1.00 95.56 82 LEU A C 1
ATOM 644 O O . LEU A 1 82 ? 16.563 3.850 -12.893 1.00 95.56 82 LEU A O 1
ATOM 648 N N . VAL A 1 83 ? 15.537 2.430 -11.479 1.00 93.25 83 VAL A N 1
ATOM 649 C CA . VAL A 1 83 ? 15.999 3.094 -10.257 1.00 93.25 83 VAL A CA 1
ATOM 650 C C . VAL A 1 83 ? 17.520 3.039 -10.126 1.00 93.25 83 VAL A C 1
ATOM 652 O O . VAL A 1 83 ? 18.109 4.008 -9.667 1.00 93.25 83 VAL A O 1
ATOM 655 N N . ALA A 1 84 ? 18.180 1.955 -10.540 1.00 93.19 84 ALA A N 1
ATOM 656 C CA . ALA A 1 84 ? 19.629 1.813 -10.398 1.00 93.19 84 ALA A CA 1
ATOM 657 C C . ALA A 1 84 ? 20.444 2.839 -11.213 1.00 93.19 84 ALA A C 1
ATOM 659 O O . ALA A 1 84 ? 21.591 3.106 -10.861 1.00 93.19 84 ALA A O 1
ATOM 660 N N . PHE A 1 85 ? 19.874 3.446 -12.263 1.00 90.94 85 PHE A N 1
ATOM 661 C CA . PHE A 1 85 ? 20.554 4.495 -13.042 1.00 90.94 85 PHE A CA 1
ATOM 662 C C . PHE A 1 85 ? 20.605 5.851 -12.341 1.00 90.94 85 PHE A C 1
ATOM 664 O O . PHE A 1 85 ? 21.545 6.620 -12.531 1.00 90.94 85 PHE A O 1
ATOM 671 N N . ALA A 1 86 ? 19.577 6.162 -11.562 1.00 85.75 86 ALA A N 1
ATOM 672 C CA . ALA A 1 86 ? 19.481 7.382 -10.779 1.00 85.75 86 ALA A CA 1
ATOM 673 C C . ALA A 1 86 ? 18.931 6.985 -9.414 1.00 85.75 86 ALA A C 1
ATOM 675 O O . ALA A 1 86 ? 17.788 7.333 -9.084 1.00 85.75 86 ALA A O 1
ATOM 676 N N . PRO A 1 87 ? 19.701 6.188 -8.644 1.00 84.62 87 PRO A N 1
ATOM 677 C CA . PRO A 1 87 ? 19.222 5.743 -7.363 1.00 84.62 87 PRO A CA 1
ATOM 678 C C . PRO A 1 87 ? 18.984 7.003 -6.578 1.00 84.62 87 PRO A C 1
ATOM 680 O O . PRO A 1 87 ? 19.761 7.962 -6.668 1.00 84.62 87 PRO A O 1
ATOM 683 N N . LEU A 1 88 ? 17.960 6.966 -5.741 1.00 75.56 88 LEU A N 1
ATOM 684 C CA . LEU A 1 88 ? 17.962 7.897 -4.651 1.00 75.56 88 LEU A CA 1
ATOM 685 C C . LEU A 1 88 ? 17.814 9.370 -5.172 1.00 75.56 88 LEU A C 1
ATOM 687 O O . LEU A 1 88 ? 18.343 10.324 -4.600 1.00 75.56 88 LEU A O 1
ATOM 691 N N . GLN A 1 89 ? 17.059 9.567 -6.264 1.00 81.62 89 GLN A N 1
ATOM 692 C CA . GLN A 1 89 ? 16.729 10.874 -6.858 1.00 81.62 89 GLN A CA 1
ATOM 693 C C . GLN A 1 89 ? 15.219 11.042 -7.065 1.00 81.62 89 GLN A C 1
ATOM 695 O O . GLN A 1 89 ? 14.506 10.071 -7.316 1.00 81.62 89 GLN A O 1
ATOM 700 N N . GLU A 1 90 ? 14.741 12.290 -7.045 1.00 81.06 90 GLU A N 1
ATOM 701 C CA . GLU A 1 90 ? 13.329 12.622 -7.307 1.00 81.06 90 GLU A CA 1
ATOM 702 C C . GLU A 1 90 ? 12.871 12.163 -8.704 1.00 81.06 90 GLU A C 1
ATOM 704 O O . GLU A 1 90 ? 11.738 11.722 -8.880 1.00 81.06 90 GLU A O 1
ATOM 709 N N . SER A 1 91 ? 13.774 12.161 -9.691 1.00 84.81 91 SER A N 1
ATOM 710 C CA . SER A 1 91 ? 13.518 11.638 -11.042 1.00 84.81 91 SER A CA 1
ATOM 711 C C . SER A 1 91 ? 13.126 10.154 -11.060 1.00 84.81 91 SER A C 1
ATOM 713 O O . SER A 1 91 ? 12.424 9.718 -11.971 1.00 84.81 91 SER A O 1
ATOM 715 N N . SER A 1 92 ? 13.522 9.391 -10.038 1.00 88.69 92 SER A N 1
ATOM 716 C CA . SER A 1 92 ? 13.202 7.970 -9.879 1.00 88.69 92 SER A CA 1
ATOM 717 C C . SER A 1 92 ? 11.962 7.712 -9.022 1.00 88.69 92 SER A C 1
ATOM 719 O O . SER A 1 92 ? 11.573 6.555 -8.857 1.00 88.69 92 SER A O 1
ATOM 721 N N . ARG A 1 93 ? 11.305 8.760 -8.497 1.00 88.62 93 ARG A N 1
ATOM 722 C CA . ARG A 1 93 ? 10.127 8.647 -7.619 1.00 88.62 93 ARG A CA 1
ATOM 723 C C . ARG A 1 93 ? 9.057 7.730 -8.200 1.00 88.62 93 ARG A C 1
ATOM 725 O O . ARG A 1 93 ? 8.584 6.833 -7.512 1.00 88.62 93 ARG A O 1
ATOM 732 N N . ILE A 1 94 ? 8.689 7.941 -9.463 1.00 91.38 94 ILE A N 1
ATOM 733 C CA . ILE A 1 94 ? 7.619 7.165 -10.097 1.00 91.38 94 ILE A CA 1
ATOM 734 C C . ILE A 1 94 ? 7.966 5.671 -10.163 1.00 91.38 94 ILE A C 1
ATOM 736 O O . ILE A 1 94 ? 7.110 4.823 -9.932 1.00 91.38 94 ILE A O 1
ATOM 740 N N . PHE A 1 95 ? 9.238 5.330 -10.387 1.00 94.44 95 PHE A N 1
ATOM 741 C CA . PHE A 1 95 ? 9.690 3.940 -10.416 1.00 94.44 95 PHE A CA 1
ATOM 742 C C . PHE A 1 95 ? 9.676 3.311 -9.024 1.00 94.44 95 PHE A C 1
ATOM 744 O O . PHE A 1 95 ? 9.316 2.144 -8.898 1.00 94.44 95 PHE A O 1
ATOM 751 N N . TYR A 1 96 ? 10.004 4.072 -7.975 1.00 93.50 96 TYR A N 1
ATOM 752 C CA . TYR A 1 96 ? 9.814 3.616 -6.599 1.00 93.50 96 TYR A CA 1
ATOM 753 C C . TYR A 1 96 ? 8.335 3.347 -6.299 1.00 93.50 96 TYR A C 1
ATOM 755 O O . TYR A 1 96 ? 8.010 2.275 -5.801 1.00 93.50 96 TYR A O 1
ATOM 763 N N . GLU A 1 97 ? 7.429 4.261 -6.652 1.00 93.19 97 GLU A N 1
ATOM 764 C CA . GLU A 1 97 ? 5.984 4.080 -6.440 1.00 93.19 97 GLU A CA 1
ATOM 765 C C . GLU A 1 97 ? 5.446 2.830 -7.173 1.00 93.19 97 GLU A C 1
ATOM 767 O O . GLU A 1 97 ? 4.688 2.056 -6.583 1.00 93.19 97 GLU A O 1
ATOM 772 N N . HIS A 1 98 ? 5.906 2.555 -8.401 1.00 96.19 98 HIS A N 1
ATOM 773 C CA . HIS A 1 98 ? 5.570 1.314 -9.112 1.00 96.19 98 HIS A CA 1
ATOM 774 C C . HIS A 1 98 ? 6.098 0.055 -8.415 1.00 96.19 98 HIS A C 1
ATOM 776 O O . HIS A 1 98 ? 5.365 -0.928 -8.302 1.00 96.19 98 HIS A O 1
ATOM 782 N N . GLN A 1 99 ? 7.345 0.066 -7.932 1.00 97.00 99 GLN A N 1
ATOM 783 C CA . GLN A 1 99 ? 7.896 -1.067 -7.182 1.00 97.00 99 GLN A CA 1
ATOM 784 C C . GLN A 1 99 ? 7.103 -1.319 -5.895 1.00 97.00 99 GLN A C 1
ATOM 786 O O . GLN A 1 99 ? 6.735 -2.462 -5.644 1.00 97.00 99 GLN A O 1
ATOM 791 N N . LEU A 1 100 ? 6.784 -0.274 -5.120 1.00 96.69 100 LEU A N 1
ATOM 792 C CA . LEU A 1 100 ? 5.978 -0.392 -3.899 1.00 96.69 100 LEU A CA 1
ATOM 793 C C . LEU A 1 100 ? 4.612 -1.021 -4.196 1.00 96.69 100 LEU A C 1
ATOM 795 O O . LEU A 1 100 ? 4.245 -2.009 -3.566 1.00 96.69 100 LEU A O 1
ATOM 799 N N . SER A 1 101 ? 3.904 -0.511 -5.209 1.00 96.00 101 SER A N 1
ATOM 800 C CA . SER A 1 101 ? 2.593 -1.036 -5.609 1.00 96.00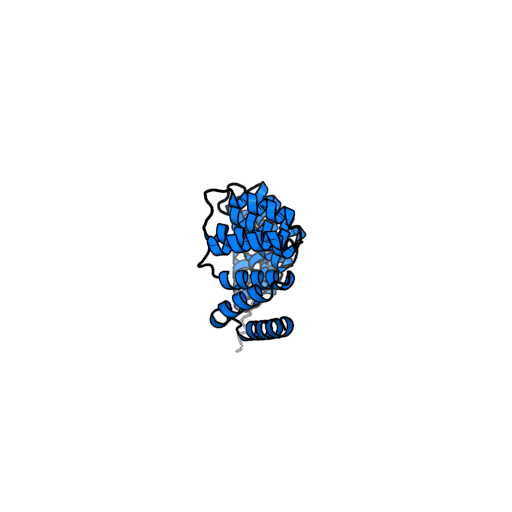 101 SER A CA 1
ATOM 801 C C . SER A 1 101 ? 2.659 -2.500 -6.062 1.00 96.00 101 SER A C 1
ATOM 803 O O . SER A 1 101 ? 1.779 -3.295 -5.729 1.00 96.00 101 SER A O 1
ATOM 805 N N . LEU A 1 102 ? 3.713 -2.887 -6.788 1.00 97.81 102 LEU A N 1
ATOM 806 C CA . LEU A 1 102 ? 3.922 -4.276 -7.196 1.00 97.81 102 LEU A CA 1
ATOM 807 C C . LEU A 1 102 ? 4.206 -5.186 -6.001 1.00 97.81 102 LEU A C 1
ATOM 809 O O . LEU A 1 102 ? 3.618 -6.260 -5.906 1.00 97.81 102 LEU A O 1
ATOM 813 N N . LEU A 1 103 ? 5.069 -4.757 -5.080 1.00 97.81 103 LEU A N 1
ATOM 814 C CA . LEU A 1 103 ? 5.381 -5.517 -3.871 1.00 97.81 103 LEU A CA 1
ATOM 815 C C . LEU A 1 103 ? 4.136 -5.716 -2.996 1.00 97.81 103 LEU A C 1
ATOM 817 O O . LEU A 1 103 ? 3.895 -6.836 -2.546 1.00 97.81 103 LEU A O 1
ATOM 821 N N . GLU A 1 104 ? 3.311 -4.676 -2.829 1.00 94.75 104 GLU A N 1
ATOM 822 C CA . GLU A 1 104 ? 2.006 -4.756 -2.158 1.00 94.75 104 GLU A CA 1
ATOM 823 C C . GLU A 1 104 ? 1.074 -5.756 -2.862 1.00 94.75 104 GLU A C 1
ATOM 825 O O . GLU A 1 104 ? 0.585 -6.693 -2.230 1.00 94.75 104 GLU A O 1
ATOM 830 N N . LYS A 1 105 ? 0.874 -5.612 -4.182 1.00 94.81 105 LYS A N 1
ATOM 831 C CA . LYS A 1 105 ? -0.002 -6.489 -4.986 1.00 94.81 105 LYS A CA 1
ATOM 832 C C . LYS A 1 105 ? 0.407 -7.961 -4.897 1.00 94.81 105 LYS A C 1
ATOM 834 O O . LYS A 1 105 ? -0.445 -8.844 -4.943 1.00 94.81 105 LYS A O 1
ATOM 839 N N . MET A 1 106 ? 1.705 -8.224 -4.800 1.00 96.19 106 MET A N 1
ATOM 840 C CA . MET A 1 106 ? 2.268 -9.571 -4.736 1.00 96.19 106 MET A CA 1
ATOM 841 C C . MET A 1 106 ? 2.360 -10.127 -3.306 1.00 96.19 106 MET A C 1
ATOM 843 O O . MET A 1 106 ? 2.793 -11.264 -3.134 1.00 96.19 106 MET A O 1
ATOM 847 N N . GLY A 1 107 ? 2.001 -9.344 -2.282 1.00 94.50 107 GLY A N 1
ATOM 848 C CA . GLY A 1 107 ? 2.120 -9.749 -0.878 1.00 94.50 107 GLY A CA 1
ATOM 849 C C . GLY A 1 107 ? 3.568 -9.923 -0.405 1.00 94.50 107 GLY A C 1
ATOM 850 O O . GLY A 1 107 ? 3.829 -10.654 0.549 1.00 94.50 107 GLY A O 1
ATOM 851 N N . LYS A 1 108 ? 4.531 -9.274 -1.069 1.00 96.38 108 LYS A N 1
ATOM 852 C CA . LYS A 1 108 ? 5.963 -9.340 -0.741 1.00 96.38 108 LYS A CA 1
ATOM 853 C C . LYS A 1 108 ? 6.311 -8.371 0.393 1.00 96.38 108 LYS A C 1
ATOM 855 O O . LYS A 1 108 ? 7.098 -7.442 0.217 1.00 96.38 108 LYS A O 1
ATOM 860 N N . THR A 1 109 ? 5.705 -8.588 1.559 1.00 94.12 109 THR A N 1
ATOM 861 C CA . THR A 1 109 ? 5.738 -7.659 2.701 1.00 94.12 109 THR A CA 1
ATOM 862 C C . THR A 1 109 ? 7.151 -7.365 3.216 1.00 94.12 109 THR A C 1
ATOM 864 O O . THR A 1 109 ? 7.439 -6.223 3.560 1.00 94.12 109 THR A O 1
ATOM 867 N N . GLU A 1 110 ? 8.060 -8.346 3.230 1.00 95.44 110 GLU A N 1
ATOM 868 C CA . GLU A 1 110 ? 9.445 -8.122 3.683 1.00 95.44 110 GLU A CA 1
ATOM 869 C C . GLU A 1 110 ? 10.214 -7.186 2.740 1.00 95.44 110 GLU A C 1
ATOM 871 O O . GLU A 1 110 ? 10.757 -6.175 3.181 1.00 95.44 110 GLU A O 1
ATOM 876 N N . GLU A 1 111 ? 10.183 -7.464 1.430 1.00 97.12 111 GLU A N 1
ATOM 877 C CA . GLU A 1 111 ? 10.820 -6.610 0.416 1.00 97.12 111 GLU A CA 1
ATOM 878 C C . GLU A 1 111 ? 10.218 -5.188 0.436 1.00 97.12 111 GLU A C 1
ATOM 880 O O . GLU A 1 111 ? 10.933 -4.199 0.266 1.00 97.12 111 GLU A O 1
ATOM 885 N N . LEU A 1 112 ? 8.905 -5.074 0.685 1.00 97.50 112 LEU A N 1
ATOM 886 C CA . LEU A 1 112 ? 8.206 -3.796 0.829 1.00 97.50 112 LEU A CA 1
ATOM 887 C C . LEU A 1 112 ? 8.723 -2.993 2.035 1.00 97.50 112 LEU A C 1
ATOM 889 O O . LEU A 1 112 ? 9.030 -1.807 1.898 1.00 97.50 112 LEU A O 1
ATOM 893 N N . LEU A 1 113 ? 8.850 -3.631 3.202 1.00 97.44 113 LEU A N 1
ATOM 894 C CA . LEU A 1 113 ? 9.340 -2.999 4.432 1.00 97.44 113 LEU A CA 1
ATOM 895 C C . LEU A 1 113 ? 10.790 -2.524 4.307 1.00 97.44 113 LEU A C 1
ATOM 897 O O . LEU A 1 113 ? 11.106 -1.404 4.720 1.00 97.44 113 LEU A O 1
ATOM 901 N N . GLU A 1 114 ? 11.665 -3.345 3.724 1.00 96.06 114 GLU A N 1
ATOM 902 C CA . GLU A 1 114 ? 13.068 -2.992 3.473 1.00 96.06 114 GLU A CA 1
ATOM 903 C C . GLU A 1 114 ? 13.181 -1.758 2.570 1.00 96.06 114 GLU A C 1
ATOM 905 O O . GLU A 1 114 ? 13.927 -0.809 2.854 1.00 96.06 114 GLU A O 1
ATOM 910 N N . MET A 1 115 ? 12.392 -1.746 1.495 1.00 95.06 115 MET A N 1
ATOM 911 C CA . MET A 1 115 ? 12.361 -0.655 0.533 1.00 95.06 115 MET A CA 1
ATOM 912 C C . MET A 1 115 ? 11.816 0.637 1.151 1.00 95.06 115 MET A C 1
ATOM 914 O O . MET A 1 115 ? 12.451 1.685 1.031 1.00 95.06 115 MET A O 1
ATOM 918 N N . LEU A 1 116 ? 10.682 0.577 1.854 1.00 96.38 116 LEU A N 1
ATOM 919 C CA . LEU A 1 116 ? 10.079 1.738 2.517 1.00 96.38 116 LEU A CA 1
ATOM 920 C C . LEU A 1 116 ? 10.979 2.305 3.613 1.00 96.38 116 LEU A C 1
ATOM 922 O O . LEU A 1 116 ? 11.135 3.521 3.710 1.00 96.38 116 LEU A O 1
ATOM 926 N N . THR A 1 117 ? 11.625 1.443 4.397 1.00 95.75 117 THR A N 1
ATOM 927 C CA . THR A 1 117 ? 12.580 1.863 5.430 1.00 95.75 117 THR A CA 1
ATOM 928 C C . THR A 1 117 ? 13.770 2.589 4.807 1.00 95.75 117 THR A C 1
ATOM 930 O O . THR A 1 117 ? 14.185 3.639 5.303 1.00 95.75 117 THR A O 1
ATOM 933 N N . SER A 1 118 ? 14.291 2.082 3.687 1.00 92.19 118 SER A N 1
ATOM 934 C CA . SER A 1 118 ? 15.359 2.746 2.932 1.00 92.19 118 SER A CA 1
ATOM 935 C C . SER A 1 118 ? 14.900 4.100 2.384 1.00 92.19 118 SER A C 1
ATOM 937 O O . SER A 1 118 ? 15.610 5.094 2.530 1.00 92.19 118 SER A O 1
ATOM 939 N N . LEU A 1 119 ? 13.691 4.172 1.820 1.00 92.50 119 LEU A N 1
ATOM 940 C CA . LEU A 1 119 ? 13.122 5.424 1.324 1.00 92.50 119 LEU A CA 1
ATOM 941 C C . LEU A 1 119 ? 12.956 6.448 2.452 1.00 92.50 119 LEU A C 1
ATOM 943 O O . LEU A 1 119 ? 13.468 7.553 2.346 1.00 92.50 119 LEU A O 1
ATOM 947 N N . VAL A 1 120 ? 12.344 6.091 3.579 1.00 93.31 120 VAL A N 1
ATOM 948 C CA . VAL A 1 120 ? 12.166 7.021 4.709 1.00 93.31 120 VAL A CA 1
ATOM 949 C C . VAL A 1 120 ? 13.509 7.486 5.287 1.00 93.31 120 VAL A C 1
ATOM 951 O O . VAL A 1 120 ? 13.656 8.660 5.628 1.00 93.31 120 VAL A O 1
ATOM 954 N N . LYS A 1 121 ? 14.504 6.595 5.375 1.00 91.44 121 LYS A N 1
ATOM 955 C CA . LYS A 1 121 ? 15.822 6.902 5.951 1.00 91.44 121 LYS A CA 1
ATOM 956 C C . LYS A 1 121 ? 16.677 7.798 5.056 1.00 91.44 121 LYS A C 1
ATOM 958 O O . LYS A 1 121 ? 17.351 8.692 5.564 1.00 91.44 121 LYS A O 1
ATOM 963 N N . TYR A 1 122 ? 16.681 7.543 3.749 1.00 87.00 122 TYR A N 1
ATOM 964 C CA . TYR A 1 122 ? 17.584 8.208 2.805 1.00 87.00 122 TYR A CA 1
ATOM 965 C C . TYR A 1 122 ? 16.895 9.305 1.959 1.00 87.00 122 TYR A C 1
ATOM 967 O O . TYR A 1 122 ? 17.598 10.134 1.389 1.00 87.00 122 TYR A O 1
ATOM 975 N N . TYR A 1 123 ? 15.550 9.388 1.956 1.00 83.38 123 TYR A N 1
ATOM 976 C CA . TYR A 1 123 ? 14.721 10.424 1.289 1.00 83.38 123 TYR A CA 1
ATOM 977 C C . TYR A 1 123 ? 13.934 11.315 2.269 1.00 83.38 123 TYR A C 1
ATOM 979 O O . TYR A 1 123 ? 12.783 11.662 1.972 1.00 83.38 123 TYR A O 1
ATOM 987 N N . PRO A 1 124 ? 14.492 11.734 3.425 1.00 84.12 124 PRO A N 1
ATOM 988 C CA . PRO A 1 124 ? 13.692 12.381 4.461 1.00 84.12 124 PRO A CA 1
ATOM 989 C C . PRO A 1 124 ? 13.162 13.766 4.062 1.00 84.12 124 PRO A C 1
ATOM 991 O O . PRO A 1 124 ? 12.218 14.239 4.678 1.00 84.12 124 PRO A O 1
ATOM 994 N N . GLN A 1 125 ? 13.757 14.409 3.050 1.00 81.38 125 GLN A N 1
ATOM 995 C CA . GLN A 1 125 ? 13.414 15.769 2.606 1.00 81.38 125 GLN A CA 1
ATOM 996 C C . GLN A 1 125 ? 12.572 15.804 1.322 1.00 81.38 125 GLN A C 1
ATOM 998 O O . GLN A 1 125 ? 12.362 16.870 0.747 1.00 81.38 125 GLN A O 1
ATOM 1003 N N . THR A 1 126 ? 12.116 14.652 0.820 1.00 82.12 126 THR A N 1
ATOM 1004 C CA . THR A 1 126 ? 11.245 14.653 -0.363 1.00 82.12 126 THR A CA 1
ATOM 1005 C C . THR A 1 126 ? 9.825 15.061 0.011 1.00 82.12 126 THR A C 1
ATOM 1007 O O . THR A 1 126 ? 9.343 14.650 1.069 1.00 82.12 126 THR A O 1
ATOM 1010 N N . PRO A 1 127 ? 9.084 15.738 -0.885 1.00 79.56 127 PRO A N 1
ATOM 1011 C CA . PRO A 1 127 ? 7.655 15.989 -0.681 1.00 79.56 127 PRO A CA 1
ATOM 1012 C C . PRO A 1 127 ? 6.833 14.706 -0.453 1.00 79.56 127 PRO A C 1
ATOM 1014 O O . PRO A 1 127 ? 5.746 14.747 0.116 1.00 79.56 127 PRO A O 1
ATOM 1017 N N . ARG A 1 128 ? 7.347 13.545 -0.887 1.00 86.38 128 ARG A N 1
ATOM 1018 C CA . ARG A 1 128 ? 6.718 12.230 -0.707 1.00 86.38 128 ARG A CA 1
ATOM 1019 C C . ARG A 1 128 ? 7.064 11.515 0.592 1.00 86.38 128 ARG A C 1
ATOM 1021 O O . ARG A 1 128 ? 6.478 10.465 0.847 1.00 86.38 128 ARG A O 1
ATOM 1028 N N . VAL A 1 129 ? 7.955 12.035 1.433 1.00 89.94 129 VAL A N 1
ATOM 1029 C CA . VAL A 1 129 ? 8.377 11.319 2.647 1.00 89.94 129 VAL A CA 1
ATOM 1030 C C . VAL A 1 129 ? 7.191 10.953 3.550 1.00 89.94 129 VAL A C 1
ATOM 1032 O O . VAL A 1 129 ? 7.162 9.856 4.103 1.00 89.94 129 VAL A O 1
ATOM 1035 N N . HIS A 1 130 ? 6.175 11.818 3.647 1.00 94.00 130 HIS A N 1
ATOM 1036 C CA . HIS A 1 130 ? 4.963 11.549 4.425 1.00 94.00 130 HIS A CA 1
ATOM 1037 C C . HIS A 1 130 ? 4.182 10.345 3.878 1.00 94.00 130 HIS A C 1
ATOM 1039 O O . HIS A 1 130 ? 3.762 9.486 4.649 1.00 94.00 130 HIS A O 1
ATOM 1045 N N . TYR A 1 131 ? 4.074 10.231 2.551 1.00 92.56 131 TYR A N 1
ATOM 1046 C CA . TYR A 1 131 ? 3.468 9.074 1.889 1.00 92.56 131 TYR A CA 1
ATOM 1047 C C . TYR A 1 131 ? 4.242 7.783 2.194 1.00 92.56 131 TYR A C 1
ATOM 1049 O O . TYR A 1 131 ? 3.637 6.781 2.566 1.00 92.56 131 TYR A O 1
ATOM 1057 N N . TYR A 1 132 ? 5.578 7.806 2.121 1.00 94.94 132 TYR A N 1
ATOM 1058 C CA . TYR A 1 132 ? 6.387 6.626 2.449 1.00 94.94 132 TYR A CA 1
ATOM 1059 C C . TYR A 1 132 ? 6.298 6.236 3.928 1.00 94.94 132 TYR A C 1
ATOM 1061 O O . TYR A 1 132 ? 6.282 5.048 4.236 1.00 94.94 132 TYR A O 1
ATOM 1069 N N . LYS A 1 133 ? 6.198 7.204 4.848 1.00 96.75 133 LYS A N 1
ATOM 1070 C CA . LYS A 1 133 ? 5.984 6.934 6.278 1.00 96.75 133 LYS A CA 1
ATOM 1071 C C . LYS A 1 133 ? 4.621 6.284 6.542 1.00 96.75 133 LYS A C 1
ATOM 1073 O O . LYS A 1 133 ? 4.573 5.308 7.283 1.00 96.75 133 LYS A O 1
ATOM 1078 N N . LEU A 1 134 ? 3.547 6.772 5.911 1.00 96.75 134 LEU A N 1
ATOM 1079 C CA . LEU A 1 134 ? 2.223 6.138 5.988 1.00 96.75 134 LEU A CA 1
ATOM 1080 C C . LEU A 1 134 ? 2.269 4.700 5.467 1.00 96.75 134 LEU A C 1
ATOM 1082 O O . LEU A 1 134 ? 1.880 3.775 6.170 1.00 96.75 134 LEU A O 1
ATOM 1086 N N . LYS A 1 135 ? 2.847 4.497 4.280 1.00 96.25 135 LYS A N 1
ATOM 1087 C CA . LYS A 1 135 ? 3.012 3.166 3.683 1.00 96.25 135 LYS A CA 1
ATOM 1088 C C . LYS A 1 135 ? 3.843 2.224 4.550 1.00 96.25 135 LYS A C 1
ATOM 1090 O O . LYS A 1 135 ? 3.535 1.041 4.651 1.00 96.25 135 LYS A O 1
ATOM 1095 N N . LEU A 1 136 ? 4.885 2.740 5.201 1.00 97.94 136 LEU A N 1
ATOM 1096 C CA . LEU A 1 136 ? 5.709 1.965 6.126 1.00 97.94 136 LEU A CA 1
ATOM 1097 C C . LEU A 1 136 ? 4.904 1.525 7.353 1.00 97.94 136 LEU A C 1
ATOM 1099 O O . LEU A 1 136 ? 4.992 0.368 7.756 1.00 97.94 136 LEU A O 1
ATOM 1103 N N . ALA A 1 137 ? 4.096 2.422 7.920 1.00 97.88 137 ALA A N 1
ATOM 1104 C CA . ALA A 1 137 ? 3.210 2.09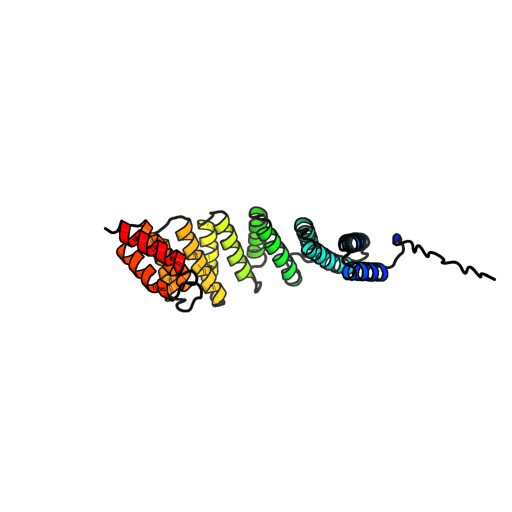2 9.030 1.00 97.88 137 ALA A CA 1
ATOM 1105 C C . ALA A 1 137 ? 2.133 1.069 8.631 1.00 97.88 137 ALA A C 1
ATOM 1107 O O . ALA A 1 137 ? 1.918 0.108 9.365 1.00 97.88 137 ALA A O 1
ATOM 1108 N N . GLU A 1 138 ? 1.517 1.215 7.453 1.00 95.88 138 GLU A N 1
ATOM 1109 C CA . GLU A 1 138 ? 0.578 0.233 6.887 1.00 95.88 138 GLU A CA 1
ATOM 1110 C C . GLU A 1 138 ? 1.229 -1.149 6.736 1.00 95.88 138 GLU A C 1
ATOM 1112 O O . GLU A 1 138 ? 0.663 -2.159 7.151 1.00 95.88 138 GLU A O 1
ATOM 1117 N N . ALA A 1 139 ? 2.447 -1.208 6.192 1.00 96.38 139 ALA A N 1
ATOM 1118 C CA . ALA A 1 139 ? 3.177 -2.462 6.039 1.00 96.38 139 ALA A CA 1
ATOM 1119 C C . ALA A 1 139 ? 3.504 -3.109 7.400 1.00 96.38 139 ALA A C 1
ATOM 1121 O O . ALA A 1 139 ? 3.410 -4.331 7.541 1.00 96.38 139 ALA A O 1
ATOM 1122 N N . TYR A 1 140 ? 3.827 -2.309 8.423 1.00 98.00 140 TYR A N 1
ATOM 1123 C CA . TYR A 1 140 ? 3.992 -2.807 9.789 1.00 98.00 140 TYR A CA 1
ATOM 1124 C C . TYR A 1 140 ? 2.676 -3.318 10.393 1.00 98.00 140 TYR A C 1
ATOM 1126 O O . TYR A 1 140 ? 2.683 -4.382 11.009 1.00 98.00 140 TYR A O 1
ATOM 1134 N N . LEU A 1 141 ? 1.548 -2.634 10.166 1.00 95.38 141 LEU A N 1
ATOM 1135 C CA . LEU A 1 141 ? 0.218 -3.093 10.587 1.00 95.38 141 LEU A CA 1
ATOM 1136 C C . LEU A 1 141 ? -0.131 -4.457 9.981 1.00 95.38 141 LEU A C 1
ATOM 1138 O O . LEU A 1 141 ? -0.538 -5.359 10.709 1.00 95.38 141 LEU A O 1
ATOM 1142 N N . VAL A 1 142 ? 0.086 -4.635 8.673 1.00 92.44 142 VAL A N 1
ATOM 1143 C CA . VAL A 1 142 ? -0.160 -5.910 7.972 1.00 92.44 142 VAL A CA 1
ATOM 1144 C C . VAL A 1 142 ? 0.688 -7.045 8.550 1.00 92.44 142 VAL A C 1
ATOM 1146 O O . VAL A 1 142 ? 0.232 -8.186 8.620 1.00 92.44 142 VAL A O 1
ATOM 1149 N N . ARG A 1 143 ? 1.913 -6.743 8.991 1.00 94.56 143 ARG A N 1
ATOM 1150 C CA . ARG A 1 143 ? 2.815 -7.715 9.624 1.00 94.56 143 ARG A CA 1
ATOM 1151 C C . ARG A 1 143 ? 2.475 -8.000 11.095 1.00 94.56 143 ARG A C 1
ATOM 1153 O O . ARG A 1 143 ? 2.970 -8.982 11.641 1.00 94.56 143 ARG A O 1
ATOM 1160 N N . GLY A 1 144 ? 1.644 -7.174 11.732 1.00 95.19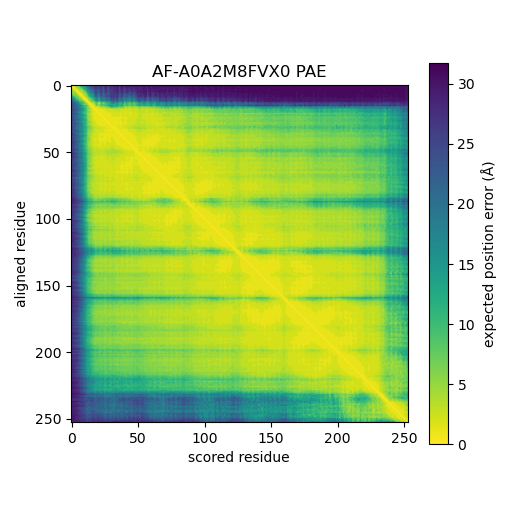 144 GLY A N 1
ATOM 1161 C CA . GLY A 1 144 ? 1.364 -7.241 13.171 1.00 95.19 144 GLY A CA 1
ATOM 1162 C C . GLY A 1 144 ? 2.422 -6.561 14.051 1.00 95.19 144 GLY A C 1
ATOM 1163 O O . GLY A 1 144 ? 2.436 -6.759 15.262 1.00 95.19 144 GLY A O 1
ATOM 1164 N N . ASN A 1 145 ? 3.304 -5.751 13.460 1.00 97.94 145 ASN A N 1
ATOM 1165 C CA . ASN A 1 145 ? 4.349 -4.999 14.157 1.00 97.94 145 ASN A CA 1
ATOM 1166 C C . ASN A 1 145 ? 3.786 -3.652 14.649 1.00 97.94 145 ASN A C 1
ATOM 1168 O O . ASN A 1 145 ? 4.093 -2.580 14.117 1.00 97.94 145 ASN A O 1
ATOM 1172 N N . TYR A 1 146 ? 2.875 -3.706 15.620 1.00 97.88 146 TYR A N 1
ATOM 1173 C CA . TYR A 1 146 ? 2.076 -2.547 16.028 1.00 97.88 146 TYR A CA 1
ATOM 1174 C C . TYR A 1 146 ? 2.915 -1.434 16.670 1.00 97.88 146 TYR A C 1
ATOM 1176 O O . TYR A 1 146 ? 2.667 -0.252 16.429 1.00 97.88 146 TYR A O 1
ATOM 1184 N N . GLN A 1 147 ? 3.944 -1.781 17.443 1.00 98.12 147 GLN A N 1
ATOM 1185 C CA . GLN A 1 147 ? 4.849 -0.835 18.096 1.00 98.12 147 GLN A CA 1
ATOM 1186 C C . GLN A 1 147 ? 5.641 -0.013 17.072 1.00 98.12 147 GLN A C 1
ATOM 1188 O O . GLN A 1 147 ? 5.732 1.212 17.195 1.00 98.12 147 GLN A O 1
ATOM 1193 N N . GLU A 1 148 ? 6.193 -0.663 16.050 1.00 98.38 148 GLU A N 1
ATOM 1194 C CA . GLU A 1 148 ? 6.932 -0.016 14.969 1.00 98.38 148 GLU A CA 1
ATOM 1195 C C . GLU A 1 148 ? 6.015 0.890 14.146 1.00 98.38 148 GLU A C 1
ATOM 1197 O O . GLU A 1 148 ? 6.379 2.039 13.880 1.00 98.38 148 GLU A O 1
ATOM 1202 N N . ALA A 1 149 ? 4.801 0.424 13.822 1.00 98.38 149 ALA A N 1
ATOM 1203 C CA . ALA A 1 149 ? 3.788 1.245 13.162 1.00 98.38 149 ALA A CA 1
ATOM 1204 C C . ALA A 1 149 ? 3.489 2.518 13.971 1.00 98.38 149 ALA A C 1
ATOM 1206 O O . ALA A 1 149 ? 3.584 3.627 13.439 1.00 98.38 149 ALA A O 1
ATOM 1207 N N . ARG A 1 150 ? 3.225 2.388 15.281 1.00 98.31 150 ARG A N 1
ATOM 1208 C CA . ARG A 1 150 ? 2.998 3.536 16.176 1.00 98.31 150 ARG A CA 1
ATOM 1209 C C . ARG A 1 150 ? 4.175 4.494 16.217 1.00 98.31 150 ARG A C 1
ATOM 1211 O O . ARG A 1 150 ? 3.968 5.703 16.210 1.00 98.31 150 ARG A O 1
ATOM 1218 N N . SER A 1 151 ? 5.399 3.977 16.278 1.00 98.19 151 SER A N 1
ATOM 1219 C CA . SER A 1 151 ? 6.609 4.802 16.307 1.00 98.19 151 SER A CA 1
ATOM 1220 C C . SER A 1 151 ? 6.707 5.688 15.061 1.00 98.19 151 SER A C 1
ATOM 1222 O O . SER A 1 151 ? 6.883 6.905 15.171 1.00 98.19 151 SER A O 1
ATOM 1224 N N . VAL A 1 152 ? 6.495 5.103 13.877 1.00 97.94 152 VAL A N 1
ATOM 1225 C CA . VAL A 1 152 ? 6.513 5.831 12.599 1.00 97.94 152 VAL A CA 1
ATOM 1226 C C . VAL A 1 152 ? 5.390 6.870 12.528 1.00 97.94 152 VAL A C 1
ATOM 1228 O O . VAL A 1 152 ? 5.647 8.016 12.156 1.00 97.94 152 VAL A O 1
ATOM 1231 N N . LEU A 1 153 ? 4.166 6.498 12.914 1.00 98.31 153 LEU A N 1
ATOM 1232 C CA . LEU A 1 153 ? 2.993 7.378 12.870 1.00 98.31 153 LEU A CA 1
ATOM 1233 C C . LEU A 1 153 ? 3.105 8.548 13.846 1.00 98.31 153 LEU A C 1
ATOM 1235 O O . LEU A 1 153 ? 2.855 9.689 13.468 1.00 98.31 153 LEU A O 1
ATOM 1239 N N . ASN A 1 154 ? 3.547 8.296 15.079 1.00 97.81 154 ASN A N 1
ATOM 1240 C CA . ASN A 1 154 ? 3.766 9.355 16.059 1.00 97.81 154 ASN A CA 1
ATOM 1241 C C . ASN A 1 154 ? 4.838 10.332 15.576 1.00 97.81 154 ASN A C 1
ATOM 1243 O O . ASN A 1 154 ? 4.627 11.538 15.644 1.00 97.81 154 ASN A O 1
ATOM 1247 N N . ALA A 1 155 ? 5.956 9.835 15.037 1.00 96.00 155 ALA A N 1
ATOM 1248 C CA . ALA A 1 155 ? 6.997 10.693 14.476 1.00 96.00 155 ALA A CA 1
ATOM 1249 C C . ALA A 1 155 ? 6.503 11.513 13.271 1.00 96.00 155 ALA A C 1
ATOM 1251 O O . ALA A 1 155 ? 6.922 12.657 13.102 1.00 96.00 155 ALA A O 1
ATOM 1252 N N . LEU A 1 156 ? 5.620 10.948 12.438 1.00 95.88 156 LEU A N 1
ATOM 1253 C CA . LEU A 1 156 ? 4.965 11.669 11.345 1.00 95.88 156 LEU A CA 1
ATOM 1254 C C . LEU A 1 156 ? 4.073 12.792 11.892 1.00 95.88 156 LEU A C 1
ATOM 1256 O O . LEU A 1 156 ? 4.225 13.929 11.468 1.00 95.88 156 LEU A O 1
ATOM 1260 N N . LEU A 1 157 ? 3.220 12.501 12.877 1.00 96.12 157 LEU A N 1
ATOM 1261 C CA . LEU A 1 157 ? 2.266 13.446 13.476 1.00 96.12 157 LEU A CA 1
ATOM 1262 C C . LEU A 1 157 ? 2.904 14.604 14.265 1.00 96.12 157 LEU A C 1
ATOM 1264 O O . LEU A 1 157 ? 2.213 15.572 14.567 1.00 96.12 157 LEU A O 1
ATOM 1268 N N . GLN A 1 158 ? 4.202 14.540 14.583 1.00 95.12 158 GLN A N 1
ATOM 1269 C CA . GLN A 1 158 ? 4.947 15.668 15.168 1.00 95.12 158 GLN A CA 1
ATOM 1270 C C . GLN A 1 158 ? 5.409 16.704 14.126 1.00 95.12 158 GLN A C 1
ATOM 1272 O O . GLN A 1 158 ? 6.014 17.713 14.490 1.00 95.12 158 GLN A O 1
ATOM 1277 N N . GLN A 1 159 ? 5.183 16.464 12.830 1.00 90.81 159 GLN A N 1
ATOM 1278 C CA . GLN A 1 159 ? 5.553 17.405 11.774 1.00 90.81 159 GLN A CA 1
ATOM 1279 C C . GLN A 1 159 ? 4.499 18.514 11.635 1.00 90.81 159 GLN A C 1
ATOM 1281 O O . GLN A 1 159 ? 3.299 18.255 11.640 1.00 90.81 159 GLN A O 1
ATOM 1286 N N . ASN A 1 160 ? 4.952 19.762 11.501 1.00 84.69 160 ASN A N 1
ATOM 1287 C CA . ASN A 1 160 ? 4.072 20.939 11.471 1.00 84.69 160 ASN A CA 1
ATOM 1288 C C . ASN A 1 160 ? 3.443 21.206 10.090 1.00 84.69 160 ASN A C 1
ATOM 1290 O O . ASN A 1 160 ? 2.524 22.011 9.981 1.00 84.69 160 ASN A O 1
ATOM 1294 N N . ASP A 1 161 ? 3.957 20.574 9.038 1.00 87.44 161 ASP A N 1
ATOM 1295 C CA . ASP A 1 161 ? 3.643 20.818 7.627 1.00 87.44 161 ASP A CA 1
ATOM 1296 C C . ASP A 1 161 ? 2.862 19.661 6.979 1.00 87.44 161 ASP A C 1
ATOM 1298 O O . ASP A 1 161 ? 2.915 19.450 5.765 1.00 87.44 161 ASP A O 1
ATOM 1302 N N . LEU A 1 162 ? 2.126 18.890 7.784 1.00 91.69 162 LEU A N 1
ATOM 1303 C CA . LEU A 1 162 ? 1.290 17.805 7.281 1.00 91.69 162 LEU A CA 1
ATOM 1304 C C . LEU A 1 162 ? 0.069 18.337 6.533 1.00 91.69 162 LEU A C 1
ATOM 1306 O O . LEU A 1 162 ? -0.647 19.220 7.004 1.00 91.69 162 LEU A O 1
ATOM 1310 N N . LEU A 1 163 ? -0.208 17.723 5.385 1.00 92.44 163 LEU A N 1
ATOM 1311 C CA . LEU A 1 163 ? -1.492 17.871 4.713 1.00 92.44 163 LEU A CA 1
ATOM 1312 C C . LEU A 1 163 ? -2.597 17.214 5.557 1.00 92.44 163 LEU A C 1
ATOM 1314 O O . LEU A 1 163 ? -2.353 16.231 6.262 1.00 92.44 163 LEU A O 1
ATOM 1318 N N . ALA A 1 164 ? -3.813 17.756 5.483 1.00 92.31 164 ALA A N 1
ATOM 1319 C CA . ALA A 1 164 ? -4.933 17.305 6.310 1.00 92.31 164 ALA A CA 1
ATOM 1320 C C . ALA A 1 164 ? -5.296 15.828 6.071 1.00 92.31 164 ALA A C 1
ATOM 1322 O O . ALA A 1 164 ? -5.575 15.108 7.024 1.00 92.31 164 ALA A O 1
ATOM 1323 N N . ASP A 1 165 ? -5.225 15.364 4.822 1.00 92.56 165 ASP A N 1
ATOM 1324 C CA . ASP A 1 165 ? -5.471 13.972 4.430 1.00 92.56 165 ASP A CA 1
ATOM 1325 C C . ASP A 1 165 ? -4.414 13.012 4.999 1.00 92.56 165 ASP A C 1
ATOM 1327 O O . ASP A 1 165 ? -4.737 11.933 5.497 1.00 92.56 165 ASP A O 1
ATOM 1331 N N . VAL A 1 166 ? -3.144 13.426 4.994 1.00 94.62 166 VAL A N 1
ATOM 1332 C CA . VAL A 1 166 ? -2.044 12.683 5.622 1.00 94.62 166 VAL A CA 1
ATOM 1333 C C . VAL A 1 166 ? -2.249 12.597 7.133 1.00 94.62 166 VAL A C 1
ATOM 1335 O O . VAL A 1 166 ? -2.051 11.531 7.716 1.00 94.62 166 VAL A O 1
ATOM 1338 N N . GLN A 1 167 ? -2.645 13.702 7.769 1.00 96.00 167 GLN A N 1
ATOM 1339 C CA . GLN A 1 167 ? -2.899 13.742 9.206 1.00 96.00 167 GLN A CA 1
ATOM 1340 C C . GLN A 1 167 ? -4.084 12.846 9.589 1.00 96.00 167 GLN A C 1
ATOM 1342 O O . GLN A 1 167 ? -3.960 12.048 10.516 1.00 96.00 167 GLN A O 1
ATOM 1347 N N . GLU A 1 168 ? -5.198 12.935 8.857 1.00 96.50 168 GLU A N 1
ATOM 1348 C CA . GLU A 1 168 ? -6.380 12.086 9.038 1.00 96.50 168 GLU A CA 1
ATOM 1349 C C . GLU A 1 168 ? -5.997 10.607 8.954 1.00 96.50 168 GLU A C 1
ATOM 1351 O O . GLU A 1 168 ? -6.246 9.841 9.889 1.00 96.50 168 GLU A O 1
ATOM 1356 N N . LYS A 1 169 ? -5.308 10.217 7.875 1.00 96.38 169 LYS A N 1
ATOM 1357 C CA . LYS A 1 169 ? -4.874 8.836 7.664 1.00 96.38 169 LYS A CA 1
ATOM 1358 C C . LYS A 1 169 ? -3.928 8.350 8.761 1.00 96.38 169 LYS A C 1
ATOM 1360 O O . LYS A 1 169 ? -4.114 7.250 9.271 1.00 96.38 169 LYS A O 1
ATOM 1365 N N . ALA A 1 170 ? -2.958 9.168 9.169 1.00 97.75 170 ALA A N 1
ATOM 1366 C CA . ALA A 1 170 ? -2.013 8.801 10.221 1.00 97.75 170 ALA A CA 1
ATOM 1367 C C . ALA A 1 170 ? -2.695 8.606 11.586 1.00 97.75 170 ALA A C 1
ATOM 1369 O O . ALA A 1 170 ? -2.353 7.677 12.315 1.00 97.75 170 ALA A O 1
ATOM 1370 N N . VAL A 1 171 ? -3.662 9.461 11.939 1.00 98.00 171 VAL A N 1
ATOM 1371 C CA . VAL A 1 171 ? -4.429 9.328 13.190 1.00 98.00 171 VAL A CA 1
ATOM 1372 C C . VAL A 1 171 ? -5.331 8.095 13.150 1.00 98.00 171 VAL A C 1
ATOM 1374 O O . VAL A 1 171 ? -5.436 7.390 14.154 1.00 98.00 171 VAL A O 1
ATOM 1377 N N . PHE A 1 172 ? -5.954 7.810 12.004 1.00 98.00 172 PHE A N 1
ATOM 1378 C CA . PHE A 1 172 ? -6.734 6.588 11.820 1.00 98.00 172 PHE A CA 1
ATOM 1379 C C . PHE A 1 172 ? -5.862 5.338 11.977 1.00 98.00 172 PHE A C 1
ATOM 1381 O O . PHE A 1 172 ? -6.159 4.496 12.822 1.00 98.00 172 PHE A O 1
ATOM 1388 N N . ASP A 1 173 ? -4.749 5.248 11.242 1.00 97.88 173 ASP A N 1
ATOM 1389 C CA . ASP A 1 173 ? -3.832 4.107 11.325 1.00 97.88 173 ASP A CA 1
ATOM 1390 C C . ASP A 1 173 ? -3.274 3.943 12.745 1.00 97.88 173 ASP A C 1
ATOM 1392 O O . ASP A 1 173 ? -3.099 2.823 13.218 1.00 97.88 173 ASP A O 1
ATOM 1396 N N . LEU A 1 174 ? -3.041 5.046 13.467 1.00 98.19 174 LEU A N 1
ATOM 1397 C CA . LEU A 1 174 ? -2.598 5.000 14.858 1.00 98.19 174 LEU A CA 1
ATOM 1398 C C . LEU A 1 174 ? -3.659 4.342 15.746 1.00 98.19 174 LEU A C 1
ATOM 1400 O O . LEU A 1 174 ? -3.319 3.503 16.578 1.00 98.19 174 LEU A O 1
ATOM 1404 N N . ALA A 1 175 ? -4.938 4.659 15.549 1.00 98.00 175 ALA A N 1
ATOM 1405 C CA . ALA A 1 175 ? -6.025 3.981 16.248 1.00 98.00 175 ALA A CA 1
ATOM 1406 C C . ALA A 1 175 ? -6.123 2.492 15.864 1.00 98.00 175 ALA A C 1
ATOM 1408 O O . ALA A 1 175 ? -6.302 1.649 16.748 1.00 98.00 175 ALA A O 1
ATOM 1409 N N . GLU A 1 176 ? -5.911 2.157 14.585 1.00 98.06 176 GLU A N 1
ATOM 1410 C CA . GLU A 1 176 ? -5.860 0.766 14.114 1.00 98.06 176 GLU A CA 1
ATOM 1411 C C . GLU A 1 176 ? -4.762 -0.041 14.814 1.00 98.06 176 GLU A C 1
ATOM 1413 O O . GLU A 1 176 ? -4.996 -1.203 15.141 1.00 98.06 176 GLU A O 1
ATOM 1418 N N . THR A 1 177 ? -3.598 0.553 15.116 1.00 98.31 177 THR A N 1
ATOM 1419 C CA . THR A 1 177 ? -2.534 -0.172 15.839 1.00 98.31 177 THR A CA 1
ATOM 1420 C C . THR A 1 177 ? -3.013 -0.690 17.196 1.00 98.31 177 THR A C 1
ATOM 1422 O O . THR A 1 177 ? -2.785 -1.851 17.520 1.00 98.31 177 THR A O 1
ATOM 1425 N N . TYR A 1 178 ? -3.705 0.139 17.984 1.00 98.12 178 TYR A N 1
ATOM 1426 C CA . TYR A 1 178 ? -4.220 -0.251 19.298 1.00 98.12 178 TYR A CA 1
ATOM 1427 C C . TYR A 1 178 ? -5.369 -1.247 19.170 1.00 98.12 178 TYR A C 1
ATOM 1429 O O . TYR A 1 178 ? -5.457 -2.206 19.935 1.00 98.12 178 TYR A O 1
ATOM 1437 N N . TYR A 1 179 ? -6.243 -1.037 18.183 1.00 96.81 179 TYR A N 1
ATOM 1438 C CA . TYR A 1 179 ?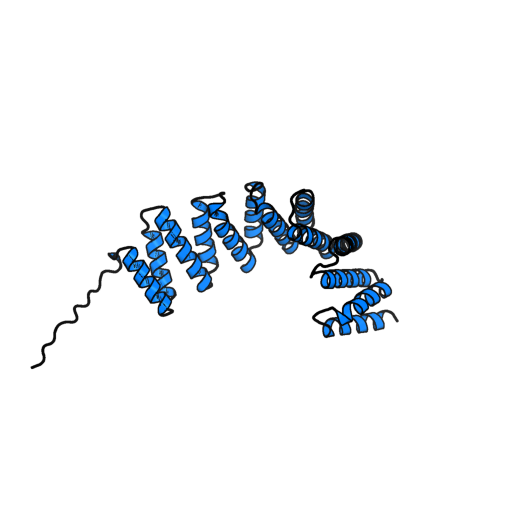 -7.368 -1.926 17.923 1.00 96.81 179 TYR A CA 1
ATOM 1439 C C . TYR A 1 179 ? -6.909 -3.342 17.559 1.00 96.81 179 TYR A C 1
ATOM 1441 O O . TYR A 1 179 ? -7.406 -4.311 18.134 1.00 96.81 179 TYR A O 1
ATOM 1449 N N . LEU A 1 180 ? -5.953 -3.463 16.633 1.00 95.19 180 LEU A N 1
ATOM 1450 C CA . LEU A 1 180 ? -5.448 -4.746 16.138 1.00 95.19 180 LEU A CA 1
ATOM 1451 C C . LEU A 1 180 ? -4.551 -5.466 17.151 1.00 95.19 180 LEU A C 1
ATOM 1453 O O . LEU A 1 180 ? -4.555 -6.695 17.200 1.00 95.19 180 LEU A O 1
ATOM 1457 N N . GLU A 1 181 ? -3.832 -4.725 17.994 1.00 96.75 181 GLU A N 1
ATOM 1458 C CA . GLU A 1 181 ? -3.076 -5.299 19.111 1.00 96.75 181 GLU A CA 1
ATOM 1459 C C . GLU A 1 181 ? -3.976 -5.794 20.255 1.00 96.75 181 GLU A C 1
ATOM 1461 O O . GLU A 1 181 ? -3.573 -6.641 21.049 1.00 96.75 181 GLU A O 1
ATOM 1466 N N . GLY A 1 182 ? -5.218 -5.307 20.323 1.00 95.38 182 GLY A N 1
ATOM 1467 C CA . GLY A 1 182 ? -6.177 -5.664 21.368 1.00 95.38 182 GLY A CA 1
ATOM 1468 C C . GLY A 1 182 ? -6.143 -4.747 22.593 1.00 95.38 182 GLY A C 1
ATOM 1469 O O . GLY A 1 182 ? -6.813 -5.041 23.586 1.00 95.38 182 GLY A O 1
ATOM 1470 N N . GLU A 1 183 ? -5.443 -3.615 22.515 1.00 96.69 183 GLU A N 1
ATOM 1471 C CA . GLU A 1 183 ? -5.397 -2.578 23.549 1.00 96.69 183 GLU A CA 1
ATOM 1472 C C . GLU A 1 183 ? -6.687 -1.748 23.529 1.00 96.69 183 GLU A C 1
ATOM 1474 O O . GLU A 1 183 ? -6.754 -0.613 23.054 1.00 96.69 183 GLU A O 1
ATOM 1479 N N . LYS A 1 184 ? -7.774 -2.354 24.024 1.00 95.31 184 LYS A N 1
ATOM 1480 C CA . LYS A 1 184 ? -9.145 -1.838 23.871 1.00 95.31 184 LYS A CA 1
ATOM 1481 C C . LYS A 1 184 ? -9.328 -0.413 24.393 1.00 95.31 184 LYS A C 1
ATOM 1483 O O . LYS A 1 184 ? -10.019 0.377 23.754 1.00 95.31 184 LYS A O 1
ATOM 1488 N N . SER A 1 185 ? -8.742 -0.091 25.548 1.00 94.88 185 SER A N 1
ATOM 1489 C CA . SER A 1 185 ? -8.870 1.237 26.162 1.00 94.88 185 SER A CA 1
ATOM 1490 C C . SER A 1 185 ? -8.200 2.311 25.304 1.00 94.88 185 SER A C 1
ATOM 1492 O O . SER A 1 185 ? -8.803 3.345 25.016 1.00 94.88 185 SER A O 1
ATOM 1494 N N . ASP A 1 186 ? -6.981 2.043 24.838 1.00 97.06 186 ASP A N 1
ATOM 1495 C CA . ASP A 1 186 ? -6.236 2.978 23.996 1.00 97.06 186 ASP A CA 1
ATOM 1496 C C . ASP A 1 186 ? -6.875 3.122 22.616 1.00 97.06 186 ASP A C 1
ATOM 1498 O O . ASP A 1 186 ? -6.990 4.237 22.109 1.00 97.06 186 ASP A O 1
ATOM 1502 N N . ALA A 1 187 ? -7.407 2.032 22.056 1.00 97.56 187 ALA A N 1
ATOM 1503 C CA . ALA A 1 187 ? -8.164 2.070 20.811 1.00 97.56 187 ALA A CA 1
ATOM 1504 C C . ALA A 1 187 ? -9.406 2.974 20.922 1.00 97.56 187 ALA A C 1
ATOM 1506 O O . ALA A 1 187 ? -9.645 3.806 20.048 1.00 97.56 187 ALA A O 1
ATOM 1507 N N . VAL A 1 188 ? -10.177 2.880 22.017 1.00 96.25 188 VAL A N 1
ATOM 1508 C CA . VAL A 1 188 ? -11.323 3.779 22.259 1.00 96.25 188 VAL A CA 1
ATOM 1509 C C . VAL A 1 188 ? -10.879 5.237 22.342 1.00 96.25 188 VAL A C 1
ATOM 1511 O O . VAL A 1 188 ? -11.521 6.102 21.740 1.00 96.25 188 VAL A O 1
ATOM 1514 N N . ASN A 1 189 ? -9.789 5.521 23.058 1.00 97.12 189 ASN A N 1
ATOM 1515 C CA . ASN A 1 189 ? -9.257 6.877 23.182 1.00 97.12 189 ASN A CA 1
ATOM 1516 C C . ASN A 1 189 ? -8.802 7.432 21.823 1.00 97.12 189 ASN A C 1
ATOM 1518 O O . ASN A 1 189 ? -9.150 8.561 21.474 1.00 97.12 189 ASN A O 1
ATOM 1522 N N . ALA A 1 190 ? -8.087 6.629 21.033 1.00 97.69 190 ALA A N 1
ATOM 1523 C CA . ALA A 1 190 ? -7.578 7.014 19.722 1.00 97.69 190 ALA A CA 1
ATOM 1524 C C . ALA A 1 190 ? -8.707 7.247 18.702 1.00 97.69 190 ALA A C 1
ATOM 1526 O O . ALA A 1 190 ? -8.721 8.277 18.027 1.00 97.69 190 ALA A O 1
ATOM 1527 N N . TYR A 1 191 ? -9.716 6.372 18.641 1.00 98.06 191 TYR A N 1
ATOM 1528 C CA . TYR A 1 191 ? -10.884 6.593 17.781 1.00 98.06 191 TYR A CA 1
ATOM 1529 C C . TYR A 1 191 ? -11.731 7.788 18.228 1.00 98.06 191 TYR A C 1
ATOM 1531 O O . TYR A 1 191 ? -12.220 8.546 17.391 1.00 98.06 191 TYR A O 1
ATOM 1539 N N . SER A 1 192 ? -11.871 8.014 19.537 1.00 96.94 192 SER A N 1
ATOM 1540 C CA . SER A 1 192 ? -12.559 9.207 20.051 1.00 96.94 192 SER A CA 1
ATOM 1541 C C . SER A 1 192 ? -11.819 10.487 19.660 1.00 96.94 192 SER A C 1
ATOM 1543 O O . SER A 1 192 ? -12.445 11.479 19.282 1.00 96.94 192 SER A O 1
ATOM 1545 N N . PHE A 1 193 ? -10.483 10.465 19.715 1.00 97.75 193 PHE A N 1
ATOM 1546 C CA . PHE A 1 193 ? -9.649 11.555 19.220 1.00 97.75 193 PHE A CA 1
ATOM 1547 C C . PHE A 1 193 ? -9.868 11.775 17.717 1.00 97.75 193 PHE A C 1
ATOM 1549 O O . PHE A 1 193 ? -10.070 12.921 17.315 1.00 97.75 193 PHE A O 1
ATOM 1556 N N . PHE A 1 194 ? -9.899 10.707 16.912 1.00 98.00 194 PHE A N 1
ATOM 1557 C CA . PHE A 1 194 ? -10.170 10.785 15.475 1.00 98.00 194 PHE A CA 1
ATOM 1558 C C . PHE A 1 194 ? -11.515 11.468 15.184 1.00 98.00 194 PHE A C 1
ATOM 1560 O O . PHE A 1 194 ? -11.539 12.492 14.509 1.00 98.00 194 PHE A O 1
ATOM 1567 N N . LEU A 1 195 ? -12.620 10.982 15.763 1.00 95.50 195 LEU A N 1
ATOM 1568 C CA . LEU A 1 195 ? -13.962 11.542 15.530 1.00 95.50 195 LEU A CA 1
ATOM 1569 C C . LEU A 1 195 ? -14.092 13.008 15.965 1.00 95.50 195 LEU A C 1
ATOM 1571 O O . LEU A 1 195 ? -14.889 13.758 15.407 1.00 95.50 195 LEU A O 1
ATOM 1575 N N . LYS A 1 196 ? -13.320 13.426 16.974 1.00 97.12 196 LYS A N 1
ATOM 1576 C CA . LYS A 1 196 ? -13.300 14.815 17.443 1.00 97.12 196 LYS A CA 1
ATOM 1577 C C . LYS A 1 196 ? -12.572 15.750 16.473 1.00 97.12 196 LYS A C 1
ATOM 1579 O O . LYS A 1 196 ? -12.992 16.896 16.333 1.00 97.12 196 LYS A O 1
ATOM 1584 N N . HIS A 1 197 ? -11.477 15.297 15.863 1.00 95.81 197 HIS A N 1
ATOM 1585 C CA . HIS A 1 197 ? -10.623 16.138 15.013 1.00 95.81 197 HIS A CA 1
ATOM 1586 C C . HIS A 1 197 ? -10.962 16.032 13.522 1.00 95.81 197 HIS A C 1
ATOM 1588 O O . HIS A 1 197 ? -10.695 16.975 12.784 1.00 95.81 197 HIS A O 1
ATOM 1594 N N . PHE A 1 198 ? -11.606 14.941 13.099 1.00 96.00 198 PHE A N 1
ATOM 1595 C CA . PHE A 1 198 ? -12.032 14.693 11.720 1.00 96.00 198 PHE A CA 1
ATOM 1596 C C . PHE A 1 198 ? -13.537 14.360 11.646 1.00 96.00 198 PHE A C 1
ATOM 1598 O O . PHE A 1 198 ? -13.910 13.277 11.192 1.00 96.00 198 PHE A O 1
ATOM 1605 N N . PRO A 1 199 ? -14.429 15.264 12.104 1.00 93.38 199 PRO A N 1
ATOM 1606 C CA . PRO A 1 199 ? -15.867 14.986 12.199 1.00 93.38 199 PRO A CA 1
ATOM 1607 C C . PRO A 1 199 ? -16.557 14.771 10.841 1.00 93.38 199 PRO A C 1
ATOM 1609 O O . PRO A 1 199 ? -17.586 14.103 10.787 1.00 93.38 199 PRO A O 1
ATOM 1612 N N . ASP A 1 200 ? -15.987 15.307 9.757 1.00 92.75 200 ASP A N 1
ATOM 1613 C CA . ASP A 1 200 ? -16.508 15.185 8.387 1.00 92.75 200 ASP A CA 1
ATOM 1614 C C . ASP A 1 200 ? -15.791 14.090 7.573 1.00 92.75 200 ASP A C 1
ATOM 1616 O O . ASP A 1 200 ? -15.970 13.987 6.357 1.00 92.75 200 ASP A O 1
ATOM 1620 N N . SER A 1 201 ? -14.959 13.272 8.230 1.00 93.38 201 SER A N 1
ATOM 1621 C CA . SER A 1 201 ? -14.230 12.185 7.580 1.00 93.38 201 SER A CA 1
ATOM 1622 C C . SER A 1 201 ? -15.180 11.170 6.946 1.00 93.38 201 SER A C 1
ATOM 1624 O O . SER A 1 201 ? -16.157 10.725 7.555 1.00 93.38 201 SER A O 1
ATOM 1626 N N . SER A 1 202 ? -14.820 10.698 5.750 1.00 91.00 202 SER A N 1
ATOM 1627 C CA . SER A 1 202 ? -15.488 9.550 5.119 1.00 91.00 202 SER A CA 1
ATOM 1628 C C . SER A 1 202 ? -15.376 8.251 5.939 1.00 91.00 202 SER A C 1
ATOM 1630 O O . SER A 1 202 ? -16.170 7.331 5.739 1.00 91.00 202 SER A O 1
ATOM 1632 N N . LEU A 1 203 ? -14.441 8.198 6.895 1.00 90.81 203 LEU A N 1
ATOM 1633 C CA . LEU A 1 203 ? -14.207 7.081 7.807 1.00 90.81 203 LEU A CA 1
ATOM 1634 C C . LEU A 1 203 ? -15.038 7.163 9.101 1.00 90.81 203 LEU A C 1
ATOM 1636 O O . LEU A 1 203 ? -15.003 6.209 9.875 1.00 90.81 203 LEU A O 1
ATOM 1640 N N . ASP A 1 204 ? -15.811 8.234 9.359 1.00 91.06 204 ASP A N 1
ATOM 1641 C CA . ASP A 1 204 ? -16.619 8.386 10.594 1.00 91.06 204 ASP A CA 1
ATOM 1642 C C . ASP A 1 204 ? -17.473 7.140 10.874 1.00 91.06 204 ASP A C 1
ATOM 1644 O O . ASP A 1 204 ? -17.458 6.584 11.976 1.00 91.06 204 ASP A O 1
ATOM 1648 N N . ALA A 1 205 ? -18.163 6.651 9.843 1.00 89.31 205 ALA A N 1
ATOM 1649 C CA . ALA A 1 205 ? -19.030 5.488 9.942 1.00 89.31 205 ALA A CA 1
ATOM 1650 C C . ALA A 1 205 ? -18.254 4.211 10.311 1.00 89.31 205 ALA A C 1
ATOM 1652 O O . ALA A 1 205 ? -18.713 3.417 11.137 1.00 89.31 205 ALA A O 1
ATOM 1653 N N . GLU A 1 206 ? -17.076 4.013 9.714 1.00 89.75 206 GLU A N 1
ATOM 1654 C CA . GLU A 1 206 ? -16.198 2.882 10.015 1.00 89.75 206 GLU A CA 1
ATOM 1655 C C . GLU A 1 206 ? -15.662 2.966 11.447 1.00 89.75 206 GLU A C 1
ATOM 1657 O O . GLU A 1 206 ? -15.775 2.003 12.207 1.00 89.75 206 GLU A O 1
ATOM 1662 N N . VAL A 1 207 ? -15.154 4.129 11.850 1.00 94.12 207 VAL A N 1
ATOM 1663 C CA . VAL A 1 207 ? -14.599 4.359 13.187 1.00 94.12 207 VAL A CA 1
ATOM 1664 C C . VAL A 1 207 ? -15.651 4.132 14.272 1.00 94.12 207 VAL A C 1
ATOM 1666 O O . VAL A 1 207 ? -15.398 3.417 15.244 1.00 94.12 207 VAL A O 1
ATOM 1669 N N . ARG A 1 208 ? -16.872 4.649 14.092 1.00 92.69 208 ARG A N 1
ATOM 1670 C CA . ARG A 1 208 ? -17.988 4.393 15.018 1.00 92.69 208 ARG A CA 1
ATOM 1671 C C . ARG A 1 208 ? -18.330 2.908 15.105 1.00 92.69 208 ARG A C 1
ATOM 1673 O O . ARG A 1 208 ? -18.591 2.405 16.198 1.00 92.69 208 ARG A O 1
ATOM 1680 N N . LEU A 1 209 ? -18.289 2.178 13.990 1.00 90.06 209 LEU A N 1
ATOM 1681 C CA . LEU A 1 209 ? -18.529 0.736 14.002 1.00 90.06 209 LEU A CA 1
ATOM 1682 C C . LEU A 1 209 ? -17.431 -0.023 14.769 1.00 90.06 209 LEU A C 1
ATOM 1684 O O . LEU A 1 209 ? -17.738 -0.950 15.530 1.00 90.06 209 LEU A O 1
ATOM 1688 N N . LYS A 1 210 ? -16.165 0.386 14.630 1.00 92.56 210 LYS A N 1
ATOM 1689 C CA . LYS A 1 210 ? -15.052 -0.165 15.421 1.00 92.56 210 LYS A CA 1
ATOM 1690 C C . LYS A 1 210 ? -15.219 0.143 16.907 1.00 92.56 210 LYS A C 1
ATOM 1692 O O . LYS A 1 210 ? -15.103 -0.767 17.725 1.00 92.56 210 LYS A O 1
ATOM 1697 N N . MET A 1 211 ? -15.623 1.362 17.270 1.00 94.06 211 MET A N 1
ATOM 1698 C CA . MET A 1 211 ? -15.942 1.722 18.659 1.00 94.06 211 MET A CA 1
ATOM 1699 C C . MET A 1 211 ? -17.106 0.906 19.239 1.00 94.06 211 MET A C 1
ATOM 1701 O O . MET A 1 211 ? -17.022 0.447 20.378 1.00 94.06 211 MET A O 1
ATOM 1705 N N . ALA A 1 212 ? -18.170 0.658 18.468 1.00 91.69 212 ALA A N 1
ATOM 1706 C CA . ALA A 1 212 ? -19.265 -0.214 18.896 1.00 91.69 212 ALA A CA 1
ATOM 1707 C C . ALA A 1 212 ? -18.785 -1.657 19.131 1.00 91.69 212 ALA A C 1
ATOM 1709 O O . ALA A 1 212 ? -19.207 -2.311 20.083 1.00 91.69 212 ALA A O 1
ATOM 1710 N N . SER A 1 213 ? -17.879 -2.148 18.282 1.00 90.94 213 SER A N 1
ATOM 1711 C CA . SER A 1 213 ? -17.261 -3.474 18.420 1.00 90.94 213 SER A CA 1
ATOM 1712 C C . SER A 1 213 ? -16.355 -3.565 19.648 1.00 90.94 213 SER A C 1
ATOM 1714 O O . SER A 1 213 ? -16.419 -4.545 20.389 1.00 90.94 213 SER A O 1
ATOM 1716 N N . LEU A 1 214 ? -15.581 -2.514 19.929 1.00 93.94 214 LEU A N 1
ATOM 1717 C CA . LEU A 1 214 ? -14.803 -2.394 21.160 1.00 93.94 214 LEU A CA 1
ATOM 1718 C C . LEU A 1 214 ? -15.715 -2.414 22.391 1.00 93.94 214 LEU A C 1
ATOM 1720 O O . LEU A 1 214 ? -15.480 -3.217 23.293 1.00 93.94 214 LEU A O 1
ATOM 1724 N N . ALA A 1 215 ? -16.780 -1.605 22.405 1.00 92.12 215 ALA A N 1
ATOM 1725 C CA . ALA A 1 215 ? -17.759 -1.562 23.492 1.00 92.12 215 ALA A CA 1
ATOM 1726 C C . ALA A 1 215 ? -18.408 -2.933 23.745 1.00 92.12 215 ALA A C 1
ATOM 1728 O O . ALA A 1 215 ? -18.451 -3.385 24.889 1.00 92.12 215 ALA A O 1
ATOM 1729 N N . GLU A 1 216 ? -18.826 -3.638 22.688 1.00 89.56 216 GLU A N 1
ATOM 1730 C CA . GLU A 1 216 ? -19.343 -5.010 22.778 1.00 89.56 216 GLU A CA 1
ATOM 1731 C C . GLU A 1 216 ? -18.305 -5.957 23.394 1.00 89.56 216 GLU A C 1
ATOM 1733 O O . GLU A 1 216 ? -18.608 -6.677 24.344 1.00 89.56 216 GLU A O 1
ATOM 1738 N N . SER A 1 217 ? -17.058 -5.906 22.916 1.00 90.94 217 SER A N 1
ATOM 1739 C CA . SER A 1 217 ? -15.971 -6.760 23.412 1.00 90.94 217 SER A CA 1
ATOM 1740 C C . SER A 1 217 ? -15.586 -6.493 24.875 1.00 90.94 217 SER A C 1
ATOM 1742 O O . SER A 1 217 ? -14.870 -7.297 25.474 1.00 90.94 217 SER A O 1
ATOM 1744 N N . MET A 1 218 ? -16.005 -5.355 25.433 1.00 92.12 218 MET A N 1
ATOM 1745 C CA . MET A 1 218 ? -15.825 -4.974 2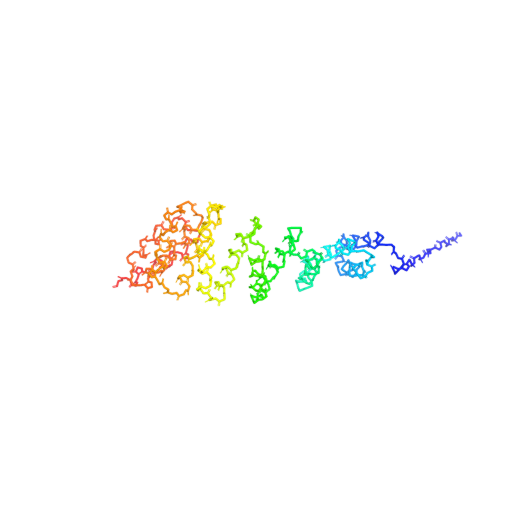6.836 1.00 92.12 218 MET A CA 1
ATOM 1746 C C . MET A 1 218 ? -17.084 -5.231 27.684 1.00 92.12 218 MET A C 1
ATOM 1748 O O . MET A 1 218 ? -17.069 -4.980 28.884 1.00 92.12 218 MET A O 1
ATOM 1752 N N . GLY A 1 219 ? -18.172 -5.728 27.085 1.00 91.06 219 GLY A N 1
ATOM 1753 C CA . GLY A 1 219 ? -19.445 -5.988 27.766 1.00 91.06 219 GLY A CA 1
ATOM 1754 C C . GLY A 1 219 ? -20.386 -4.780 27.856 1.00 91.06 219 GLY A C 1
ATOM 1755 O O . GLY A 1 219 ? -21.479 -4.891 28.410 1.00 91.06 219 GLY A O 1
ATOM 1756 N N . PHE A 1 220 ? -20.025 -3.633 27.277 1.00 90.44 220 PHE A N 1
ATOM 1757 C CA . PHE A 1 220 ? -20.854 -2.426 27.259 1.00 90.44 220 PHE A CA 1
ATOM 1758 C C . PHE A 1 220 ? -21.890 -2.474 26.123 1.00 90.44 220 PHE A C 1
ATOM 1760 O O . PHE A 1 220 ? -21.842 -1.699 25.165 1.00 90.44 220 PHE A O 1
ATOM 1767 N N . LEU A 1 221 ? -22.857 -3.391 26.235 1.00 88.12 221 LEU A N 1
ATOM 1768 C CA . LEU A 1 221 ? -23.870 -3.634 25.196 1.00 88.12 221 LEU A CA 1
ATOM 1769 C C . LEU A 1 221 ? -24.807 -2.439 24.955 1.00 88.12 221 LEU A C 1
ATOM 1771 O O . LEU A 1 221 ? -25.245 -2.228 23.824 1.00 88.12 221 LEU A O 1
ATOM 1775 N N . GLY A 1 222 ? -25.097 -1.641 25.989 1.00 87.88 222 GLY A N 1
ATOM 1776 C CA . GLY A 1 222 ? -25.912 -0.424 25.874 1.00 87.88 222 GLY A CA 1
ATOM 1777 C C . GLY A 1 222 ? -25.279 0.611 24.933 1.00 87.88 222 GLY A C 1
ATOM 1778 O O . GLY A 1 222 ? -25.858 0.889 23.880 1.00 87.88 222 GLY A O 1
ATOM 1779 N N . PRO A 1 223 ? -24.070 1.119 25.249 1.00 86.69 223 PRO A N 1
ATOM 1780 C CA . PRO A 1 223 ? -23.320 2.007 24.360 1.00 86.69 223 PRO A CA 1
ATOM 1781 C C . PRO A 1 223 ? -23.100 1.428 22.957 1.00 86.69 223 PRO A C 1
ATOM 1783 O O . PRO A 1 223 ? -23.317 2.129 21.971 1.00 86.69 223 PRO A O 1
ATOM 1786 N N . ALA A 1 224 ? -22.747 0.141 22.843 1.00 86.88 224 ALA A N 1
ATOM 1787 C CA . ALA A 1 224 ? -22.568 -0.516 21.545 1.00 86.88 224 ALA A CA 1
ATOM 1788 C C . ALA A 1 224 ? -23.846 -0.464 20.686 1.00 86.88 224 ALA A C 1
ATOM 1790 O O . ALA A 1 224 ? -23.800 -0.111 19.505 1.00 86.88 224 ALA A O 1
ATOM 1791 N N . THR A 1 225 ? -25.002 -0.759 21.290 1.00 85.50 225 THR A N 1
ATOM 1792 C CA . THR A 1 225 ? -26.306 -0.711 20.613 1.00 85.50 225 THR A CA 1
ATOM 1793 C C . THR A 1 225 ? -26.669 0.716 20.209 1.00 85.50 225 THR A C 1
ATOM 1795 O O . THR A 1 225 ? -27.156 0.924 19.100 1.00 85.50 225 THR A O 1
ATOM 1798 N N . GLN A 1 226 ? -26.413 1.703 21.073 1.00 86.44 226 GLN A N 1
ATOM 1799 C CA . GLN A 1 226 ? -26.676 3.109 20.767 1.00 86.44 226 GLN A CA 1
ATOM 1800 C C . GLN A 1 226 ? -25.881 3.570 19.539 1.00 86.44 226 GLN A C 1
ATOM 1802 O O . GLN A 1 226 ? -26.485 4.041 18.577 1.00 86.44 226 GLN A O 1
ATOM 1807 N N . ILE A 1 227 ? -24.559 3.363 19.539 1.00 86.69 227 ILE A N 1
ATOM 1808 C CA . ILE A 1 227 ? -23.683 3.748 18.421 1.00 86.69 227 ILE A CA 1
ATOM 1809 C C . ILE A 1 227 ? -24.152 3.088 17.117 1.00 86.69 227 ILE A C 1
ATOM 1811 O O . ILE A 1 227 ? -24.225 3.727 16.071 1.00 86.69 227 ILE A O 1
ATOM 1815 N N . THR A 1 228 ? -24.520 1.807 17.177 1.00 84.25 228 THR A N 1
ATOM 1816 C CA . THR A 1 228 ? -24.950 1.059 15.989 1.00 84.25 228 THR A CA 1
ATOM 1817 C C . THR A 1 228 ? -26.307 1.550 15.456 1.00 84.25 228 THR A C 1
ATOM 1819 O O . THR A 1 228 ? -26.481 1.640 14.243 1.00 84.25 228 THR A O 1
ATOM 1822 N N . ASN A 1 229 ? -27.250 1.940 16.325 1.00 85.56 229 ASN A N 1
ATOM 1823 C CA . ASN A 1 229 ? -28.525 2.541 15.904 1.00 85.56 229 ASN A CA 1
ATOM 1824 C C . ASN A 1 229 ? -28.321 3.915 15.238 1.00 85.56 229 ASN A C 1
ATOM 1826 O O . ASN A 1 229 ? -28.976 4.223 14.246 1.00 85.56 229 ASN A O 1
ATOM 1830 N N . GLU A 1 230 ? -27.400 4.738 15.752 1.00 85.44 230 GLU A N 1
ATOM 1831 C CA . GLU A 1 230 ? -27.067 6.043 15.155 1.00 85.44 230 GLU A CA 1
ATOM 1832 C C . GLU A 1 230 ? -26.502 5.901 13.727 1.00 85.44 230 GLU A C 1
ATOM 1834 O O . GLU A 1 230 ? -26.678 6.790 12.888 1.00 85.44 230 GLU A O 1
ATOM 1839 N N . LEU A 1 231 ? -25.873 4.758 13.429 1.00 84.94 231 LEU A N 1
ATOM 1840 C CA . LEU A 1 231 ? -25.323 4.423 12.116 1.00 84.94 231 LEU A CA 1
ATOM 1841 C C . LEU A 1 231 ? -26.346 3.831 11.130 1.00 84.94 231 LEU A C 1
ATOM 1843 O O . LEU A 1 231 ? -26.087 3.867 9.927 1.00 84.94 231 LEU A O 1
ATOM 1847 N N . GLU A 1 232 ? -27.504 3.331 11.585 1.00 77.25 232 GLU A N 1
ATOM 1848 C CA . GLU A 1 232 ? -28.474 2.565 10.770 1.00 77.25 232 GLU A CA 1
ATOM 1849 C C . GLU A 1 232 ? -28.883 3.276 9.469 1.00 77.25 232 GLU A C 1
ATOM 1851 O O . GLU A 1 232 ? -29.017 2.658 8.412 1.00 77.25 232 GLU A O 1
ATOM 1856 N N . ASN A 1 233 ? -29.006 4.602 9.515 1.00 72.81 233 ASN A N 1
ATOM 1857 C CA . ASN A 1 233 ? -29.429 5.392 8.361 1.00 72.81 233 ASN A CA 1
ATOM 1858 C C . ASN A 1 233 ? -28.273 5.890 7.478 1.00 72.81 233 ASN A C 1
ATOM 1860 O O . ASN A 1 233 ? -28.528 6.299 6.344 1.00 72.81 233 ASN A O 1
ATOM 1864 N N . LYS A 1 234 ? -27.030 5.844 7.973 1.00 73.62 234 LYS A N 1
ATOM 1865 C CA . LYS A 1 234 ? -25.836 6.427 7.332 1.00 73.62 234 LYS A CA 1
ATOM 1866 C C . LYS A 1 234 ? -24.881 5.383 6.751 1.00 73.62 234 LYS A C 1
ATOM 1868 O O . LYS A 1 234 ? -24.086 5.713 5.878 1.00 73.62 234 LYS A O 1
ATOM 1873 N N . TYR A 1 235 ? -24.944 4.140 7.223 1.00 73.44 235 TYR A N 1
ATOM 1874 C CA . TYR A 1 235 ? -24.008 3.098 6.815 1.00 73.44 235 TYR A CA 1
ATOM 1875 C C . TYR A 1 235 ? -24.358 2.536 5.421 1.00 73.44 235 TYR A C 1
ATOM 1877 O O . TYR A 1 235 ? -25.527 2.210 5.194 1.00 73.44 235 TYR A O 1
ATOM 1885 N N . PRO A 1 236 ? -23.393 2.374 4.490 1.00 74.94 236 PRO A N 1
ATOM 1886 C CA . PRO A 1 236 ? -23.667 1.848 3.147 1.00 74.94 236 PRO A CA 1
ATOM 1887 C C . PRO A 1 236 ? -24.270 0.436 3.134 1.00 74.94 236 PRO A C 1
ATOM 1889 O O . PRO A 1 236 ? -25.119 0.140 2.300 1.00 74.94 236 PRO A O 1
ATOM 1892 N N . ASN A 1 237 ? -23.865 -0.430 4.070 1.00 75.94 237 ASN A N 1
ATOM 1893 C CA . ASN A 1 237 ? -24.391 -1.791 4.209 1.00 75.94 237 ASN A CA 1
ATOM 1894 C C . ASN A 1 237 ? -25.363 -1.891 5.397 1.00 75.94 237 ASN A C 1
ATOM 1896 O O . ASN A 1 237 ? -24.995 -2.325 6.493 1.00 75.94 237 ASN A O 1
ATOM 1900 N N . LYS A 1 238 ? -26.602 -1.440 5.181 1.00 76.12 238 LYS A N 1
ATOM 1901 C CA . LYS A 1 238 ? -27.637 -1.337 6.222 1.00 76.12 238 LYS A CA 1
ATOM 1902 C C . LYS A 1 238 ? -28.074 -2.706 6.740 1.00 76.12 238 LYS A C 1
ATOM 1904 O O . LYS A 1 238 ? -28.288 -2.877 7.938 1.00 76.12 238 LYS A O 1
ATOM 1909 N N . GLU A 1 239 ? -28.157 -3.698 5.861 1.00 72.75 239 GLU A N 1
ATOM 1910 C CA . GLU A 1 239 ? -28.593 -5.057 6.176 1.00 72.75 239 GLU A CA 1
ATOM 1911 C C . GLU A 1 239 ? -27.622 -5.757 7.132 1.00 72.75 239 GLU A C 1
ATOM 1913 O O . GLU A 1 239 ? -28.052 -6.312 8.147 1.00 72.75 239 GLU A O 1
ATOM 1918 N N . ALA A 1 240 ? -26.312 -5.691 6.861 1.00 73.38 240 ALA A N 1
ATOM 1919 C CA . ALA A 1 240 ? -25.304 -6.272 7.749 1.00 73.38 240 ALA A CA 1
ATOM 1920 C C . ALA A 1 240 ? -25.321 -5.608 9.134 1.00 73.38 240 ALA A C 1
ATOM 1922 O O . ALA A 1 240 ? -25.220 -6.286 10.162 1.00 73.38 240 ALA A O 1
ATOM 1923 N N . LEU A 1 241 ? -25.504 -4.285 9.165 1.00 76.75 241 LEU A N 1
ATOM 1924 C CA . LEU A 1 241 ? -25.589 -3.532 10.408 1.00 76.75 241 LEU A CA 1
ATOM 1925 C C . LEU A 1 241 ? -26.839 -3.912 11.218 1.00 76.75 241 LEU A C 1
ATOM 1927 O O . LEU A 1 241 ? -26.745 -4.128 12.426 1.00 76.75 241 LEU A O 1
ATOM 1931 N N . LYS A 1 242 ? -27.992 -4.086 10.563 1.00 75.69 242 LYS A N 1
ATOM 1932 C CA . LYS A 1 242 ? -29.249 -4.480 11.214 1.00 75.69 242 LYS A CA 1
ATOM 1933 C C . LYS A 1 242 ? -29.171 -5.862 11.866 1.00 75.69 242 LYS A C 1
ATOM 1935 O O . LYS A 1 242 ? -29.551 -6.016 13.025 1.00 75.69 242 LYS A O 1
ATOM 1940 N N . VAL A 1 243 ? -28.594 -6.848 11.172 1.00 78.06 243 VAL A N 1
ATOM 1941 C CA . VAL A 1 243 ? -28.361 -8.197 11.730 1.00 78.06 243 VAL A CA 1
ATOM 1942 C C . VAL A 1 243 ? -27.503 -8.128 12.997 1.00 78.06 243 VAL A C 1
ATOM 1944 O O . VAL A 1 243 ? -27.768 -8.824 13.982 1.00 78.06 243 VAL A O 1
ATOM 1947 N N . ARG A 1 244 ? -26.485 -7.261 12.995 1.00 76.50 244 ARG A N 1
ATOM 1948 C CA . ARG A 1 244 ? -25.620 -7.027 14.154 1.00 76.50 244 ARG A CA 1
ATOM 1949 C C . ARG A 1 244 ? -26.399 -6.413 15.327 1.00 76.50 244 ARG A C 1
ATOM 1951 O O . ARG A 1 244 ? -26.283 -6.928 16.439 1.00 76.50 244 ARG A O 1
ATOM 1958 N N . ILE A 1 245 ? -27.230 -5.392 15.088 1.00 76.94 245 ILE A N 1
ATOM 1959 C CA . ILE A 1 245 ? -28.080 -4.752 16.117 1.00 76.94 245 ILE A CA 1
ATOM 1960 C C . ILE A 1 245 ? -29.010 -5.772 16.787 1.00 76.94 245 ILE A C 1
ATOM 1962 O O . ILE A 1 245 ? -29.091 -5.828 18.017 1.00 76.94 245 ILE A O 1
ATOM 1966 N N . ASP A 1 246 ? -29.701 -6.594 15.997 1.00 80.50 246 ASP A N 1
ATOM 1967 C CA . ASP A 1 246 ? -30.674 -7.561 16.519 1.00 80.50 246 ASP A CA 1
ATOM 1968 C C . ASP A 1 246 ? -30.004 -8.629 17.394 1.00 80.50 246 ASP A C 1
ATOM 1970 O O . ASP A 1 246 ? -30.526 -8.997 18.454 1.00 80.50 246 ASP A O 1
ATOM 1974 N N . LYS A 1 247 ? -28.801 -9.074 17.005 1.00 76.88 247 LYS A N 1
ATOM 1975 C CA . LYS A 1 247 ? -27.984 -9.986 17.814 1.00 76.88 247 LYS A CA 1
ATOM 1976 C C . LYS A 1 247 ? -27.590 -9.354 19.154 1.00 76.88 247 LYS A C 1
ATOM 1978 O O . LYS A 1 247 ? -27.729 -10.010 20.185 1.00 76.88 247 LYS A O 1
ATOM 1983 N N . MET A 1 248 ? -27.154 -8.090 19.165 1.00 76.06 248 MET A N 1
ATOM 1984 C CA . MET A 1 248 ? -26.788 -7.389 20.406 1.00 76.06 248 MET A CA 1
ATOM 1985 C C . MET A 1 248 ? -27.982 -7.240 21.356 1.00 76.06 248 MET A C 1
ATOM 1987 O O . MET A 1 248 ? -27.869 -7.563 22.537 1.00 76.06 248 MET A O 1
ATOM 1991 N N . LYS A 1 249 ? -29.150 -6.826 20.842 1.00 75.31 249 LYS A N 1
ATOM 1992 C CA . LYS A 1 249 ? -30.383 -6.679 21.640 1.00 75.31 249 LYS A CA 1
ATOM 1993 C C . LYS A 1 249 ? -30.831 -7.993 22.275 1.00 75.31 249 LYS A C 1
ATOM 1995 O O . LYS A 1 249 ? -31.374 -7.982 23.377 1.00 75.31 249 LYS A O 1
ATOM 2000 N N . LYS A 1 250 ? -30.626 -9.119 21.585 1.00 77.00 250 LYS A N 1
ATOM 2001 C CA . LYS A 1 250 ? -30.938 -10.453 22.113 1.00 77.00 250 LYS A CA 1
ATOM 2002 C C . LYS A 1 250 ? -29.986 -10.863 23.238 1.00 77.00 250 LYS A C 1
ATOM 2004 O O . LYS A 1 250 ? -30.442 -11.472 24.194 1.00 77.00 250 LYS A O 1
ATOM 2009 N N . ASN A 1 251 ? -28.706 -10.516 23.125 1.00 71.50 251 ASN A N 1
ATOM 2010 C CA . ASN A 1 251 ? -27.674 -10.863 24.107 1.00 71.50 251 ASN A CA 1
ATOM 2011 C C . ASN A 1 251 ? -27.654 -9.938 25.338 1.00 71.50 251 ASN A C 1
ATOM 2013 O O . ASN A 1 251 ? -27.002 -10.260 26.325 1.00 71.50 251 ASN A O 1
ATOM 2017 N N . ALA A 1 252 ? -28.327 -8.786 25.272 1.00 64.75 252 ALA A N 1
ATOM 2018 C CA . ALA A 1 252 ? -28.456 -7.831 26.374 1.00 64.75 252 ALA A CA 1
ATOM 2019 C C . ALA A 1 252 ? -29.661 -8.102 27.302 1.00 64.75 252 ALA A C 1
ATOM 2021 O O . ALA A 1 252 ? -29.885 -7.329 28.233 1.00 64.75 252 ALA A O 1
ATOM 2022 N N . LYS A 1 253 ? -30.453 -9.145 27.020 1.00 56.47 253 LYS A N 1
ATOM 2023 C CA . LYS A 1 253 ? -31.583 -9.616 27.835 1.00 56.47 253 LYS A CA 1
ATOM 2024 C C . LYS A 1 253 ? -31.182 -10.846 28.633 1.00 56.47 253 LYS A C 1
ATOM 2026 O O . LYS A 1 253 ? -31.662 -10.949 29.779 1.00 56.47 253 LYS A O 1
#

Solvent-accessible surface area (backbone atoms only — not comparable to full-atom values): 14005 Å² total; per-residue (Å²): 133,88,77,86,76,78,83,75,79,77,74,66,58,72,91,72,51,52,72,67,59,48,51,53,53,23,52,54,25,49,77,71,66,38,52,70,61,21,49,54,47,34,54,50,49,40,71,66,41,87,43,73,66,54,26,47,54,36,31,52,53,42,22,52,51,22,52,77,70,64,38,55,70,61,19,44,51,33,31,51,56,55,28,66,78,44,59,99,41,80,92,27,45,68,40,51,53,52,41,47,52,50,28,61,76,68,66,39,58,67,66,38,48,55,49,30,51,49,45,44,71,76,37,68,84,45,96,56,28,66,59,38,43,50,53,40,23,52,52,23,51,76,71,66,40,34,68,61,18,43,53,45,36,54,61,55,70,72,48,93,83,66,53,70,68,60,49,53,50,40,47,49,52,47,19,46,34,28,50,77,73,60,42,55,70,59,17,49,52,36,45,52,51,39,51,71,77,41,70,84,42,92,54,45,66,56,49,48,52,51,48,22,50,48,30,44,79,71,68,38,50,67,65,18,49,51,50,51,59,73,37,54,87,73,44,94,61,40,67,67,51,50,57,50,49,55,53,50,61,62,74,74,109

pLDDT: mean 89.14, std 13.25, range [36.31, 98.38]

Sequence (253 aa):
MKKHLSILLAISCFACASPQEKMQAAELALADGRFEKALSIYEDLVEEAKSTEEKKEDLKTLANLYLLTNQNEKALQAYRQLVAFAPLQESSRIFYEHQLSLLEKMGKTEELLEMLTSLVKYYPQTPRVHYYKLKLAEAYLVRGNYQEARSVLNALLQQNDLLADVQEKAVFDLAETYYLEGEKSDAVNAYSFFLKHFPDSSLDAEVRLKMASLAESMGFLGPATQITNELENKYPNKEALKVRIDKMKKNAK

Nearest PDB structures (foldseek):
  8dth-assembly1_A  TM=5.305E-01  e=8.568E-05  Arabidopsis thaliana
  2pl2-assembly1_B  TM=4.387E-01  e=1.522E-05  Thermus thermophilus HB27
  2yhc-assembly1_A  TM=5.410E-01  e=2.079E-04  Escherichia coli BL21(DE3)
  9hmf-assembly1_K  TM=5.528E-01  e=6.580E-04  Campylobacter jejuni
  2xev-assembly1_A  TM=8.833E-01  e=1.400E-02  Xanthomonas campestris

Foldseek 3Di:
DDDDDDPPPPPVVVVPDDLVVLQVVLVVCVVVVVLVSNLVSLVVQLVPPPDPVSNLVSLVVNLVSCVVVVVLVSNLVSLVSNCVVVPLDPVSVVSLVSNLVSCVVVVVLVVNLVSLVCCLVRVVPDPCNLVSLLSNLVSCLVVLVLVVSLVSLVVSCPDPPDDPVSVLSSLVSNLSSCLSNVVLVVNLVSLVVSCVVCVVDPCVLVSLQSNLVSCVVVVNLVSSLVSLVVCCVPDPCNPVSVVVNVVSVVVVD